Protein AF-Q23LP1-F1 (afdb_monomer_lite)

Foldseek 3Di:
DDDDDPDPPPPPDVVPPPPPPPDDPPLQQQQAKWKDFPPDIDGQEDEDAADAFFWDATFIKIFRGGPVRHGFAFAPDKWKWAKDWPDADPKDKDDGIDIDGTRIDGRGNVIGIAHEAQTKIKIKIFIQSHWDFDADPVGHTDDIDRPHIHMYIYGHHNFAAWQWEWDADPRRGIHTHGDPPQWGAQGTRDHTDHHDPPWDDDRNFIWFQQQKADQDGSDPDIDGAPDSNQFHTQDDPVGGDDADDHRCRGGDPQFDDDSRQDGQQPCPPVVFHWDDPDGSDTDTDDPPPPDD

Sequence (292 aa):
MQNIPLHYQLDNKLSQNEAQLYNNNLIQFAVKFLGIKGKQTYRNSLSINKHLSGKFKDEIVLQLVNNEDQPITTLNEEIKLNVQVLKGEDYYIDQYYISQKSGVFEIRDKINVFGRLGKQIILRISSEYAKSPIYKLDGELTKMETNIYFEIEINMVKKCPVGTTYFNDKIKKDLCNPCPQFMYNLNDGDKCYKCPDDFLCQKSSISLPKGFWRSKNNSYNYIKCFGYFQCVGDIDRVGIKEQFSDENRYCEEGNIGALCMDCDLYGKYWNEKYYRVATYTCLKQNSQNFQK

Secondary structure (DSSP, 8-state):
-------------GGG------SS-S---B-EEEEEETTEEEESEEEEEEEPSEE--S-EEEEEE-TTS-B----SS-EEEEEEEEE-SS-EES-SEEEESSSEEE-TTT-EEE--TT-EEEEEEEETTB-EEEE-TTS-EEEEE---EEEEEEEE-SS--TTEEEEEETTTEEEEEEPPTTEE--STTPPPEEPPTT-EEEBTEEEPBTTEE-SSTT-S--EE-SSTTTB--SB-SS-BPP---STTTTBPTTEESTTS-EE-TT-TTTSS-EEEEETTEEEE--TT----

pLDDT: mean 83.03, std 18.25, range [29.73, 98.19]

Structure (mmCIF, N/CA/C/O backbone):
data_AF-Q23LP1-F1
#
_entry.id   AF-Q23LP1-F1
#
loop_
_atom_site.group_PDB
_atom_site.id
_atom_site.type_symbol
_atom_site.label_atom_id
_atom_site.label_alt_id
_atom_site.label_comp_id
_atom_site.label_asym_id
_atom_site.label_entity_id
_atom_site.label_seq_id
_atom_site.pdbx_PDB_ins_code
_atom_site.Cartn_x
_atom_site.Cartn_y
_atom_site.Cartn_z
_atom_site.occupancy
_atom_site.B_iso_or_equiv
_atom_site.auth_seq_id
_atom_site.auth_comp_id
_atom_site.auth_asym_id
_atom_site.auth_atom_id
_atom_site.pdbx_PDB_model_num
ATOM 1 N N . MET A 1 1 ? -75.447 -22.820 43.017 1.00 33.78 1 MET A N 1
ATOM 2 C CA . MET A 1 1 ? -75.266 -23.024 41.562 1.00 33.78 1 MET A CA 1
ATOM 3 C C . MET A 1 1 ? -74.948 -21.668 40.958 1.00 33.78 1 MET A C 1
ATOM 5 O O . MET A 1 1 ? -75.736 -20.769 41.176 1.00 33.78 1 MET A O 1
ATOM 9 N N . GLN A 1 2 ? -73.851 -21.394 40.269 1.00 32.06 2 GLN A N 1
ATOM 10 C CA . GLN A 1 2 ? -72.623 -22.125 39.980 1.00 32.06 2 GLN A CA 1
ATOM 11 C C . GLN A 1 2 ? -71.669 -21.019 39.494 1.00 32.06 2 GLN A C 1
ATOM 13 O O . GLN A 1 2 ? -72.017 -20.282 38.576 1.00 32.06 2 GLN A O 1
ATOM 18 N N . ASN A 1 3 ? -70.512 -20.865 40.138 1.00 38.00 3 ASN A N 1
ATOM 19 C CA . ASN A 1 3 ? -69.385 -20.163 39.532 1.00 38.00 3 ASN A CA 1
ATOM 20 C C . ASN A 1 3 ? -68.878 -21.051 38.397 1.00 38.00 3 ASN A C 1
ATOM 22 O O . ASN A 1 3 ? -68.599 -22.223 38.654 1.00 38.00 3 ASN A O 1
ATOM 26 N N . ILE A 1 4 ? -68.709 -20.504 37.192 1.00 32.38 4 ILE A N 1
ATOM 27 C CA . ILE A 1 4 ? -67.762 -21.050 36.216 1.00 32.38 4 ILE A CA 1
ATOM 28 C C . ILE A 1 4 ? -66.939 -19.885 35.642 1.00 32.38 4 ILE A C 1
ATOM 30 O O . ILE A 1 4 ? -67.520 -18.848 35.317 1.00 32.38 4 ILE A O 1
ATOM 34 N N . PRO A 1 5 ? -65.601 -20.016 35.564 1.00 36.66 5 PRO A N 1
ATOM 35 C CA . PRO A 1 5 ? -64.675 -18.921 35.313 1.00 36.66 5 PRO A CA 1
ATOM 36 C C . PRO A 1 5 ? -64.403 -18.738 33.816 1.00 36.66 5 PRO A C 1
ATOM 38 O O . PRO A 1 5 ? -64.411 -19.695 33.042 1.00 36.66 5 PRO A O 1
ATOM 41 N N . LEU A 1 6 ? -64.062 -17.510 33.425 1.00 33.34 6 LEU A N 1
ATOM 42 C CA . LEU A 1 6 ? -63.377 -17.230 32.164 1.00 33.34 6 LEU A CA 1
ATOM 43 C C . LEU A 1 6 ? -61.982 -17.875 32.202 1.00 33.34 6 LEU A C 1
ATOM 45 O O . LEU A 1 6 ? -61.026 -17.300 32.719 1.00 33.34 6 LEU A O 1
ATOM 49 N N . HIS A 1 7 ? -61.869 -19.085 31.659 1.00 37.38 7 HIS A N 1
ATOM 50 C CA . HIS A 1 7 ? -60.583 -19.674 31.310 1.00 37.38 7 HIS A CA 1
ATOM 51 C C . HIS A 1 7 ? -60.059 -19.025 30.027 1.00 37.38 7 HIS A C 1
ATOM 53 O O . HIS A 1 7 ? -60.394 -19.438 28.922 1.00 37.38 7 HIS A O 1
ATOM 59 N N . TYR A 1 8 ? -59.173 -18.049 30.191 1.00 34.34 8 TYR A N 1
ATOM 60 C C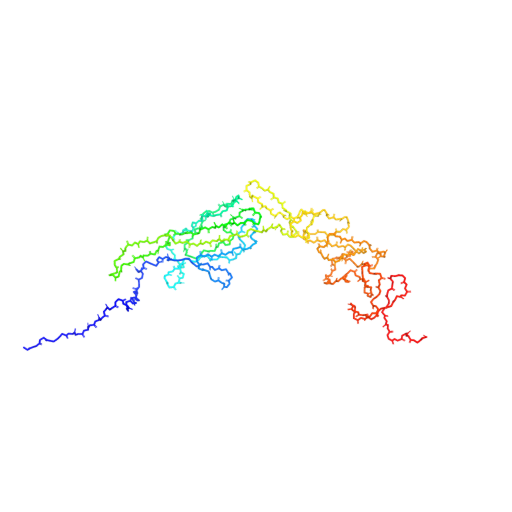A . TYR A 1 8 ? -58.040 -17.895 29.287 1.00 34.34 8 TYR A CA 1
ATOM 61 C C . TYR A 1 8 ? -56.791 -18.259 30.087 1.00 34.34 8 TYR A C 1
ATOM 63 O O . TYR A 1 8 ? -56.222 -17.431 30.793 1.00 34.34 8 TYR A O 1
ATOM 71 N N . GLN A 1 9 ? -56.390 -19.531 30.030 1.00 33.94 9 GLN A N 1
ATOM 72 C CA . GLN A 1 9 ? -55.013 -19.892 30.351 1.00 33.94 9 GLN A CA 1
ATOM 73 C C . GLN A 1 9 ? -54.143 -19.366 29.211 1.00 33.94 9 GLN A C 1
ATOM 75 O O . GLN A 1 9 ? -54.055 -19.979 28.150 1.00 33.94 9 GLN A O 1
ATOM 80 N N . LEU A 1 10 ? -53.521 -18.209 29.421 1.00 37.12 10 LEU A N 1
ATOM 81 C CA . LEU A 1 10 ? -52.317 -17.855 28.683 1.00 37.12 10 LEU A CA 1
ATOM 82 C C . LEU A 1 10 ? -51.176 -18.645 29.324 1.00 37.12 10 LEU A C 1
ATOM 84 O O . LEU A 1 10 ? -50.635 -18.256 30.359 1.00 37.12 10 LEU A O 1
ATOM 88 N N . ASP A 1 11 ? -50.874 -19.797 28.731 1.00 34.31 11 ASP A N 1
ATOM 89 C CA . ASP A 1 11 ? -49.688 -20.596 29.026 1.00 34.31 11 ASP A CA 1
ATOM 90 C C . ASP A 1 11 ? -48.440 -19.773 28.649 1.00 34.31 11 ASP A C 1
ATOM 92 O O . ASP A 1 11 ? -47.911 -19.852 27.543 1.00 34.31 11 ASP A O 1
ATOM 96 N N . ASN A 1 12 ? -47.966 -18.940 29.576 1.00 37.31 12 ASN A N 1
ATOM 97 C CA . ASN A 1 12 ? -46.692 -18.235 29.459 1.00 37.31 12 ASN A CA 1
ATOM 98 C C . ASN A 1 12 ? -45.546 -19.213 29.752 1.00 37.31 12 ASN A C 1
ATOM 100 O O . ASN A 1 12 ? -44.940 -19.197 30.824 1.00 37.31 12 ASN A O 1
ATOM 104 N N . LYS A 1 13 ? -45.243 -20.097 28.797 1.00 37.34 13 LYS A N 1
ATOM 105 C CA . LYS A 1 13 ? -43.978 -20.838 28.799 1.00 37.34 13 LYS A CA 1
ATOM 106 C C . LYS A 1 13 ? -42.892 -19.949 28.199 1.00 37.34 13 LYS A C 1
ATOM 108 O O . LYS A 1 13 ? -43.003 -19.498 27.063 1.00 37.34 13 LYS A O 1
ATOM 113 N N . LEU A 1 14 ? -41.825 -19.730 28.969 1.00 44.00 14 LEU A N 1
ATOM 114 C CA . LEU A 1 14 ? -40.692 -18.847 28.655 1.00 44.00 14 LEU A CA 1
ATOM 115 C C . LEU A 1 14 ? -40.063 -19.101 27.268 1.00 44.00 14 LEU A C 1
ATOM 117 O O . LEU A 1 14 ? -39.501 -18.192 26.672 1.00 44.00 14 LEU A O 1
ATOM 121 N N . SER A 1 15 ? -40.194 -20.316 26.729 1.00 39.97 15 SER A N 1
ATOM 122 C CA . SER A 1 15 ? -39.705 -20.697 25.398 1.00 39.97 15 SER A CA 1
ATOM 123 C C . SER A 1 15 ? -40.457 -20.049 24.227 1.00 39.97 15 SER A C 1
ATOM 125 O O . SER A 1 15 ? -40.029 -20.210 23.091 1.00 39.97 15 SER A O 1
ATOM 127 N N . GLN A 1 16 ? -41.580 -19.369 24.479 1.00 36.44 16 GLN A N 1
ATOM 128 C CA . GLN A 1 16 ? -42.379 -18.655 23.472 1.00 36.44 16 GLN A CA 1
ATOM 129 C C . GLN A 1 16 ? -42.644 -17.193 23.851 1.00 36.44 16 GLN A C 1
ATOM 131 O O . GLN A 1 16 ? -43.470 -16.535 23.223 1.00 36.44 16 GLN A O 1
ATOM 136 N N . ASN A 1 17 ? -41.940 -16.657 24.854 1.00 37.69 17 ASN A N 1
ATOM 137 C CA . ASN A 1 17 ? -42.028 -15.239 25.193 1.00 37.69 17 ASN A CA 1
ATOM 138 C C . ASN A 1 17 ? -41.143 -14.416 24.238 1.00 37.69 17 ASN A C 1
ATOM 140 O O . ASN A 1 17 ? -40.185 -13.762 24.641 1.00 37.69 17 ASN A O 1
ATOM 144 N N . GLU A 1 18 ? -41.470 -14.474 22.945 1.00 41.28 18 GLU A N 1
ATOM 145 C CA . GLU A 1 18 ? -41.143 -13.428 21.981 1.00 41.28 18 GLU A CA 1
ATOM 146 C C . GLU A 1 18 ? -42.080 -12.258 22.269 1.00 41.28 18 GLU A C 1
ATOM 148 O O . GLU A 1 18 ? -43.048 -11.992 21.556 1.00 41.28 18 GLU A O 1
ATOM 153 N N . ALA A 1 19 ? -41.829 -11.563 23.373 1.00 37.44 19 ALA A N 1
ATOM 154 C CA . ALA A 1 19 ? -42.418 -10.261 23.561 1.00 37.44 19 ALA A CA 1
ATOM 155 C C . ALA A 1 19 ? -41.837 -9.330 22.486 1.00 37.44 19 ALA A C 1
ATOM 157 O O . ALA A 1 19 ? -40.832 -8.649 22.691 1.00 37.44 19 ALA A O 1
ATOM 158 N N . GLN A 1 20 ? -42.526 -9.280 21.344 1.00 36.62 20 GLN A N 1
ATOM 159 C CA . GLN A 1 20 ? -42.766 -8.062 20.579 1.00 36.62 20 GLN A CA 1
ATOM 160 C C . GLN A 1 20 ? -43.340 -7.005 21.543 1.00 36.62 20 GLN A C 1
ATOM 162 O O . GLN A 1 20 ? -44.537 -6.728 21.581 1.00 36.62 20 GLN A O 1
ATOM 167 N N . LEU A 1 21 ? -42.485 -6.454 22.402 1.00 35.41 21 LEU A N 1
ATOM 168 C CA . LEU A 1 21 ? -42.808 -5.389 23.340 1.00 35.41 21 LEU A CA 1
ATOM 169 C C . LEU A 1 21 ? -42.710 -4.072 22.577 1.00 35.41 21 LEU A C 1
ATOM 171 O O . LEU A 1 21 ? -41.664 -3.426 22.510 1.00 35.41 21 LEU A O 1
ATOM 175 N N . TYR A 1 22 ? -43.826 -3.712 21.953 1.00 34.78 22 TYR A N 1
ATOM 176 C CA . TYR A 1 22 ? -44.057 -2.390 21.399 1.00 34.78 22 TYR A CA 1
ATOM 177 C C . TYR A 1 22 ? -43.657 -1.297 22.412 1.00 34.78 22 TYR A C 1
ATOM 179 O O . TYR A 1 22 ? -44.117 -1.290 23.553 1.00 34.78 22 TYR A O 1
ATOM 187 N N . ASN A 1 23 ? -42.843 -0.355 21.923 1.00 29.73 23 ASN A N 1
ATOM 188 C CA . ASN A 1 23 ? -42.388 0.906 22.525 1.00 29.73 23 ASN A CA 1
ATOM 189 C C . ASN A 1 23 ? -41.208 0.840 23.533 1.00 29.73 23 ASN A C 1
ATOM 191 O O . ASN A 1 23 ? -41.371 0.755 24.746 1.00 29.73 23 ASN A O 1
ATOM 195 N N . ASN A 1 24 ? -39.999 1.054 22.996 1.00 34.44 24 ASN A N 1
ATOM 196 C CA . ASN A 1 24 ? -38.873 1.798 23.595 1.00 34.44 24 ASN A CA 1
ATOM 197 C C . ASN A 1 24 ? -38.141 1.312 24.867 1.00 34.44 24 ASN A C 1
ATOM 199 O O . ASN A 1 24 ? -37.223 2.020 25.270 1.00 34.44 24 ASN A O 1
ATOM 203 N N . ASN A 1 25 ? -38.428 0.154 25.478 1.00 35.50 25 ASN A N 1
ATOM 204 C CA . ASN A 1 25 ? -37.854 -0.148 26.812 1.00 35.50 25 ASN A CA 1
ATOM 205 C C . ASN A 1 25 ? -37.073 -1.463 27.007 1.00 35.50 25 ASN A C 1
ATOM 207 O O . ASN A 1 25 ? -36.602 -1.707 28.118 1.00 35.50 25 ASN A O 1
ATOM 211 N N . LEU A 1 26 ? -36.831 -2.283 25.978 1.00 44.66 26 LEU A N 1
ATOM 212 C CA . LEU A 1 26 ? -35.712 -3.233 26.058 1.00 44.66 26 LEU A CA 1
ATOM 213 C C . LEU A 1 26 ? -34.454 -2.463 25.689 1.00 44.66 26 LEU A C 1
ATOM 215 O O . LEU A 1 26 ? -34.333 -1.988 24.561 1.00 44.66 26 LEU A O 1
ATOM 219 N N . ILE A 1 27 ? -33.541 -2.292 26.643 1.00 48.50 27 ILE A N 1
ATOM 220 C CA . ILE A 1 27 ? -32.275 -1.621 26.373 1.00 48.50 27 ILE A CA 1
ATOM 221 C C . ILE A 1 27 ? -31.557 -2.430 25.286 1.00 48.50 27 ILE A C 1
ATOM 223 O O . ILE A 1 27 ? -31.046 -3.518 25.549 1.00 48.50 27 ILE A O 1
ATOM 227 N N . GLN A 1 28 ? -31.563 -1.912 24.054 1.00 60.84 28 GLN A N 1
ATOM 228 C CA . GLN A 1 28 ? -30.885 -2.487 22.894 1.00 60.84 28 GLN A CA 1
ATOM 229 C C . GLN A 1 28 ? -29.381 -2.245 23.023 1.00 60.84 28 GLN A C 1
ATOM 231 O O . GLN A 1 28 ? -28.765 -1.565 22.204 1.00 60.84 28 GLN A O 1
ATOM 236 N N . PHE A 1 29 ? -28.782 -2.750 24.101 1.00 69.94 29 PHE A N 1
ATOM 237 C CA . PHE A 1 29 ? -27.339 -2.730 24.217 1.00 69.94 29 PHE A CA 1
ATOM 238 C C . PHE A 1 29 ? -26.753 -3.454 23.014 1.00 69.94 29 PHE A C 1
ATOM 240 O O . PHE A 1 29 ? -27.267 -4.478 22.548 1.00 69.94 29 PHE A O 1
ATOM 247 N N . ALA A 1 30 ? -25.649 -2.917 22.522 1.00 84.06 30 ALA A N 1
ATOM 248 C CA . ALA A 1 30 ? -24.873 -3.651 21.557 1.00 84.06 30 ALA A CA 1
ATOM 249 C C . ALA A 1 30 ? -24.225 -4.838 22.270 1.00 84.06 30 ALA A C 1
ATOM 251 O O . ALA A 1 30 ? -23.458 -4.661 23.210 1.00 84.06 30 ALA A O 1
ATOM 252 N N . VAL A 1 31 ? -24.525 -6.054 21.837 1.00 88.75 31 VAL A N 1
ATOM 253 C CA . VAL A 1 31 ? -23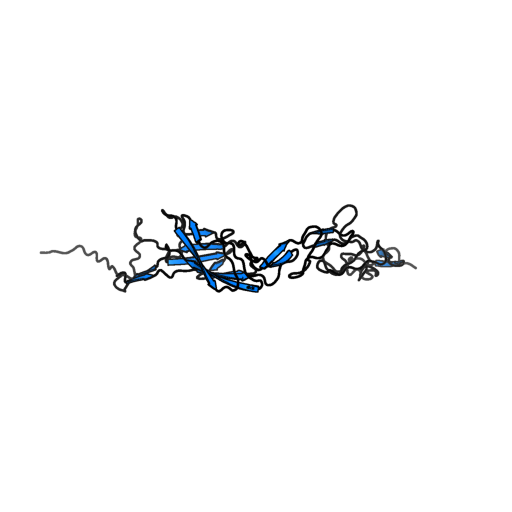.962 -7.264 22.459 1.00 88.75 31 VAL A CA 1
ATOM 254 C C . VAL A 1 31 ? -22.726 -7.769 21.721 1.00 88.75 31 VAL A C 1
ATOM 256 O O . VAL A 1 31 ? -22.006 -8.627 22.224 1.00 88.75 31 VAL A O 1
ATOM 259 N N . LYS A 1 32 ? -22.489 -7.267 20.502 1.00 91.50 32 LYS A N 1
ATOM 260 C CA . LYS A 1 32 ? -21.396 -7.696 19.628 1.00 91.50 32 LYS A CA 1
ATOM 261 C C . LYS A 1 32 ? -21.033 -6.620 18.607 1.00 91.50 32 LYS A C 1
ATOM 263 O O . LYS A 1 32 ? -21.806 -5.700 18.333 1.00 91.50 32 LYS A O 1
ATOM 268 N N . PHE A 1 33 ? -19.848 -6.788 18.034 1.00 94.94 33 PHE A N 1
ATOM 269 C CA . PHE A 1 33 ? -19.368 -6.038 16.882 1.00 94.94 33 PHE A CA 1
ATOM 270 C C . PHE A 1 33 ? -19.454 -6.887 15.614 1.00 94.94 33 PHE A C 1
ATOM 272 O O . PHE A 1 33 ? -19.088 -8.065 15.623 1.00 94.94 33 PHE A O 1
ATOM 279 N N . LEU A 1 34 ? -19.839 -6.256 14.510 1.00 96.06 34 LEU A N 1
ATOM 280 C CA . LEU A 1 34 ? -19.643 -6.763 13.158 1.00 96.06 34 LEU A CA 1
ATOM 281 C C . LEU A 1 34 ? -18.665 -5.851 12.420 1.00 96.06 34 LEU A C 1
ATOM 283 O O . LEU A 1 34 ? -18.845 -4.636 12.387 1.00 96.06 34 LEU A O 1
ATOM 287 N N . GLY A 1 35 ? -17.636 -6.433 11.815 1.00 96.94 35 GLY A N 1
ATOM 288 C CA . GLY A 1 35 ? -16.766 -5.731 10.879 1.00 96.94 35 GLY A CA 1
ATOM 289 C C . GLY A 1 35 ? -17.255 -5.942 9.455 1.00 96.94 35 GLY A C 1
ATOM 290 O O . GLY A 1 35 ? -17.576 -7.064 9.078 1.00 96.94 35 GLY A O 1
ATOM 291 N N . ILE A 1 36 ? -17.298 -4.895 8.643 1.00 96.50 36 ILE A N 1
ATOM 292 C CA . ILE A 1 36 ? -17.646 -4.976 7.224 1.00 96.50 36 ILE A CA 1
ATOM 293 C C . ILE A 1 36 ? -16.478 -4.423 6.423 1.00 96.50 36 ILE A C 1
ATOM 295 O O . ILE A 1 36 ? -16.000 -3.320 6.690 1.00 96.50 36 ILE A O 1
ATOM 299 N N . LYS A 1 37 ? -16.026 -5.195 5.434 1.00 94.69 37 LYS A N 1
ATOM 300 C CA . LYS A 1 37 ? -14.992 -4.788 4.480 1.00 94.69 37 LYS A CA 1
ATOM 301 C C . LYS A 1 37 ? -15.397 -5.250 3.084 1.00 94.69 37 LYS A C 1
ATOM 303 O O . LYS A 1 37 ? -15.479 -6.450 2.808 1.00 94.69 37 LYS A O 1
ATOM 308 N N . GLY A 1 38 ? -15.683 -4.297 2.199 1.00 89.94 38 GLY A N 1
ATOM 309 C CA . GLY A 1 38 ? -16.310 -4.592 0.909 1.00 89.94 38 GLY A CA 1
ATOM 310 C C . GLY A 1 38 ? -17.671 -5.276 1.096 1.00 89.94 38 GLY A C 1
ATOM 311 O O . GLY A 1 38 ? -18.543 -4.743 1.770 1.00 89.94 38 GLY A O 1
ATOM 312 N N . LYS A 1 39 ? -17.853 -6.470 0.515 1.00 89.88 39 LYS A N 1
ATOM 313 C CA . LYS A 1 39 ? -19.091 -7.271 0.640 1.00 89.88 39 LYS A CA 1
ATOM 314 C C . LYS A 1 39 ? -19.038 -8.339 1.742 1.00 89.88 39 LYS A C 1
ATOM 316 O O . LYS A 1 39 ? -19.965 -9.134 1.853 1.00 89.88 39 LYS A O 1
ATOM 321 N N . GLN A 1 40 ? -17.940 -8.419 2.493 1.00 95.25 40 GLN A N 1
ATOM 322 C CA . GLN A 1 40 ? -17.739 -9.451 3.509 1.00 95.25 40 GLN A CA 1
ATOM 323 C C . GLN A 1 40 ? -18.026 -8.902 4.907 1.00 95.25 40 GLN A C 1
ATOM 325 O O . GLN A 1 40 ? -17.603 -7.793 5.244 1.00 95.25 40 GLN A O 1
ATOM 330 N N . THR A 1 41 ? -18.709 -9.715 5.713 1.00 96.06 41 THR A N 1
ATOM 331 C CA . THR A 1 41 ? -18.984 -9.459 7.128 1.00 96.06 41 THR A CA 1
ATOM 332 C C . THR A 1 41 ? -18.122 -10.376 7.984 1.00 96.06 41 THR A C 1
ATOM 334 O O . THR A 1 41 ? -18.025 -11.576 7.732 1.00 96.06 41 THR A O 1
ATOM 337 N N . TYR A 1 42 ? -17.524 -9.807 9.019 1.00 96.81 42 TYR A N 1
ATOM 338 C CA . TYR A 1 42 ? -16.603 -10.462 9.927 1.00 96.81 42 TYR A CA 1
ATOM 339 C C . TYR A 1 42 ? -17.136 -10.384 11.350 1.00 96.81 42 TYR A C 1
ATOM 341 O O . TYR A 1 42 ? -17.639 -9.346 11.789 1.00 96.81 42 TYR A O 1
ATOM 349 N N . ARG A 1 43 ? -16.992 -11.485 12.085 1.00 93.56 43 ARG A N 1
ATOM 350 C CA . ARG A 1 43 ? -17.285 -11.554 13.517 1.00 93.56 43 ARG A CA 1
ATOM 351 C C . ARG A 1 43 ? -15.965 -11.587 14.276 1.00 93.56 43 ARG A C 1
ATOM 353 O O . ARG A 1 43 ? -15.058 -12.311 13.878 1.00 93.56 43 ARG A O 1
ATOM 360 N N . ASN A 1 44 ? -15.890 -10.840 15.372 1.00 91.94 44 ASN A N 1
ATOM 361 C CA . ASN A 1 44 ? -14.758 -10.762 16.306 1.00 91.94 44 ASN A CA 1
ATOM 362 C C . ASN A 1 44 ? -13.463 -10.147 15.763 1.00 91.94 44 ASN A C 1
ATOM 364 O O . ASN A 1 44 ? -12.835 -9.402 16.506 1.00 91.94 44 ASN A O 1
ATOM 368 N N . SER A 1 45 ? -13.043 -10.426 14.526 1.00 97.12 45 SER A N 1
ATOM 369 C CA . SER A 1 45 ? -11.819 -9.844 13.972 1.00 97.12 45 SER A CA 1
ATOM 370 C C . SER A 1 45 ? -11.826 -9.687 12.453 1.00 97.12 45 SER A C 1
ATOM 372 O O . SER A 1 45 ? -12.571 -10.362 11.745 1.00 97.12 45 SER A O 1
ATOM 374 N N . LEU A 1 46 ? -10.982 -8.790 11.938 1.00 97.50 46 LEU A N 1
ATOM 375 C CA . LEU A 1 46 ? -10.675 -8.671 10.509 1.00 97.50 46 LEU A CA 1
ATOM 376 C C . LEU A 1 46 ? -9.197 -8.353 10.290 1.00 97.50 46 LEU A C 1
ATOM 378 O O . LEU A 1 46 ? -8.549 -7.772 11.162 1.00 97.50 46 LEU A O 1
ATOM 382 N N . SER A 1 47 ? -8.696 -8.638 9.085 1.00 96.38 47 SER A N 1
ATOM 383 C CA . SER A 1 47 ? -7.312 -8.326 8.715 1.00 96.38 47 SER A CA 1
ATOM 384 C C . SER A 1 47 ? -7.208 -7.250 7.621 1.00 96.38 47 SER A C 1
ATOM 386 O O . SER A 1 47 ? -7.870 -7.285 6.574 1.00 96.38 47 SER A O 1
ATOM 388 N N . ILE A 1 48 ? -6.307 -6.296 7.837 1.00 95.62 48 ILE A N 1
ATOM 389 C CA . ILE A 1 48 ? -5.821 -5.322 6.862 1.00 95.62 48 ILE A CA 1
ATOM 390 C C . ILE A 1 48 ? -4.466 -5.816 6.368 1.00 95.62 48 ILE A C 1
ATOM 392 O O . ILE A 1 48 ? -3.499 -5.895 7.122 1.00 95.62 48 ILE A O 1
ATOM 396 N N . ASN A 1 49 ? -4.397 -6.172 5.088 1.00 94.62 49 ASN A N 1
ATOM 397 C CA . ASN A 1 49 ? -3.187 -6.709 4.479 1.00 94.62 49 ASN A CA 1
ATOM 398 C C . ASN A 1 49 ? -2.473 -5.633 3.675 1.00 94.62 49 ASN A C 1
ATOM 400 O O . ASN A 1 49 ? -3.125 -4.865 2.976 1.00 94.62 49 ASN A O 1
ATOM 404 N N . LYS A 1 50 ? -1.134 -5.644 3.707 1.00 94.38 50 LYS A N 1
ATOM 405 C CA . LYS A 1 50 ? -0.298 -4.681 2.975 1.00 94.38 50 LYS A CA 1
ATOM 406 C C . LYS A 1 50 ? -0.601 -3.232 3.386 1.00 94.38 50 LYS A C 1
ATOM 408 O O . LYS A 1 50 ? -0.644 -2.344 2.538 1.00 94.38 50 LYS A O 1
ATOM 413 N N . HIS A 1 51 ? -0.778 -2.991 4.687 1.00 95.62 51 HIS A N 1
ATOM 414 C CA . HIS A 1 51 ? -0.936 -1.634 5.210 1.00 95.62 51 HIS A CA 1
ATOM 415 C C . HIS A 1 51 ? 0.369 -0.850 5.036 1.00 95.62 51 HIS A C 1
ATOM 417 O O . HIS A 1 51 ? 1.442 -1.311 5.440 1.00 95.62 51 HIS A O 1
ATOM 423 N N . LEU A 1 52 ? 0.270 0.325 4.421 1.00 94.44 52 LEU A N 1
ATOM 424 C CA . LEU A 1 52 ? 1.338 1.320 4.388 1.00 94.44 52 LEU A CA 1
ATOM 425 C C . LEU A 1 52 ? 1.160 2.247 5.584 1.00 94.44 52 LEU A C 1
ATOM 427 O O . LEU A 1 52 ? 0.052 2.712 5.834 1.00 94.44 52 LEU A O 1
ATOM 431 N N . SER A 1 53 ? 2.254 2.537 6.287 1.00 93.88 53 SER A N 1
ATOM 432 C CA . SER A 1 53 ? 2.252 3.437 7.440 1.00 93.88 53 SER A CA 1
ATOM 433 C C . SER A 1 53 ? 1.476 4.734 7.170 1.00 93.88 53 SER A C 1
ATOM 435 O O . SER A 1 53 ? 1.684 5.398 6.152 1.00 93.88 53 SER A O 1
ATOM 437 N N . GLY A 1 54 ? 0.590 5.098 8.099 1.00 94.06 54 GLY A N 1
ATOM 438 C CA . GLY A 1 54 ? -0.347 6.212 7.972 1.00 94.06 54 GLY A CA 1
ATOM 439 C C . GLY A 1 54 ? -1.804 5.771 8.120 1.00 94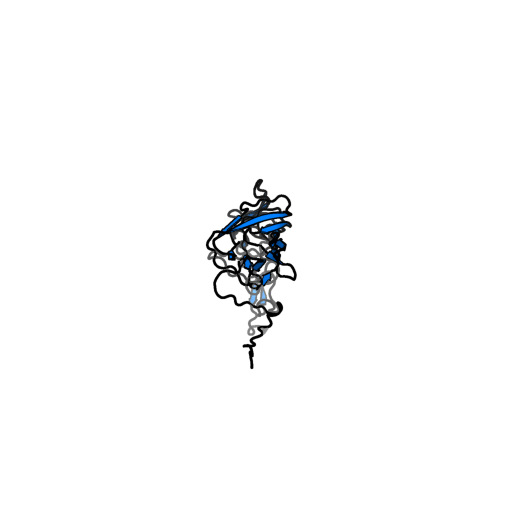.06 54 GLY A C 1
ATOM 440 O O . GLY A 1 54 ? -2.111 4.803 8.818 1.00 94.06 54 GLY A O 1
ATOM 441 N N . LYS A 1 55 ? -2.710 6.520 7.489 1.00 94.62 55 LYS A N 1
ATOM 442 C CA . LYS A 1 55 ? -4.161 6.303 7.553 1.00 94.62 55 LYS A CA 1
ATOM 443 C C . LYS A 1 55 ? -4.600 5.010 6.873 1.00 94.62 55 LYS A C 1
ATOM 445 O O . LYS A 1 55 ? -4.121 4.706 5.780 1.00 94.62 55 LYS A O 1
ATOM 450 N N . PHE A 1 56 ? -5.591 4.324 7.442 1.00 92.88 56 PHE A N 1
ATOM 451 C CA . PHE A 1 56 ? -6.274 3.237 6.735 1.00 92.88 56 PHE A CA 1
ATOM 452 C C . PHE A 1 56 ? -6.926 3.728 5.443 1.00 92.88 56 PHE A C 1
ATOM 454 O O . PHE A 1 56 ? -7.611 4.756 5.434 1.00 92.88 56 PHE A O 1
ATOM 461 N N . LYS A 1 57 ? -6.717 2.965 4.367 1.00 91.06 57 LYS A N 1
ATOM 462 C CA . LYS A 1 57 ? -7.306 3.210 3.043 1.00 91.06 57 LYS A CA 1
ATOM 463 C C . LYS A 1 57 ? -8.446 2.262 2.709 1.00 91.06 57 LYS A C 1
ATOM 465 O O . LYS A 1 57 ? -9.295 2.621 1.900 1.00 91.06 57 LYS A O 1
ATOM 470 N N . ASP A 1 58 ? -8.484 1.097 3.345 1.00 90.69 58 ASP A N 1
ATOM 471 C CA . ASP A 1 58 ? -9.597 0.168 3.245 1.00 90.69 58 ASP A CA 1
ATOM 472 C C . ASP A 1 58 ? -10.890 0.799 3.780 1.00 90.69 58 ASP A C 1
ATOM 474 O O . ASP A 1 58 ? -10.915 1.434 4.837 1.00 90.69 58 ASP A O 1
ATOM 478 N N . GLU A 1 59 ? -11.981 0.583 3.052 1.00 93.12 59 GLU A N 1
ATOM 479 C CA . GLU A 1 59 ? -13.330 0.916 3.501 1.00 93.12 59 GLU A CA 1
ATOM 480 C C . GLU A 1 59 ? -13.778 -0.136 4.513 1.00 93.12 59 GLU A C 1
ATOM 482 O O . GLU A 1 59 ? -14.199 -1.240 4.155 1.00 93.12 59 GLU A O 1
ATOM 487 N N . ILE A 1 60 ? -13.599 0.200 5.789 1.00 94.81 60 ILE A N 1
ATOM 488 C CA . ILE A 1 60 ? -13.939 -0.651 6.925 1.00 94.81 60 ILE A CA 1
ATOM 489 C C . ILE A 1 60 ? -14.999 0.052 7.756 1.00 94.81 60 ILE A C 1
ATOM 491 O O . ILE A 1 60 ? -14.803 1.191 8.194 1.00 94.81 60 ILE A O 1
ATOM 495 N N . VAL A 1 61 ? -16.087 -0.668 8.006 1.00 96.19 61 VAL A N 1
ATOM 496 C CA . VAL A 1 61 ? -17.163 -0.244 8.896 1.00 96.19 61 VAL A CA 1
ATOM 497 C C . VAL A 1 61 ? -17.220 -1.197 10.081 1.00 96.19 61 VAL A C 1
ATOM 499 O O . VAL A 1 61 ? -17.260 -2.410 9.896 1.00 96.19 61 VAL A O 1
ATOM 502 N N . LEU A 1 62 ? -17.229 -0.660 11.296 1.00 96.81 62 LEU A N 1
ATOM 503 C CA . LEU A 1 62 ? -17.502 -1.424 12.510 1.00 96.81 62 LEU A CA 1
ATOM 504 C C . LEU A 1 62 ? -18.908 -1.093 12.992 1.00 96.81 62 LEU A C 1
ATOM 506 O O . LEU A 1 62 ? -19.223 0.067 13.239 1.00 96.81 62 LEU A O 1
ATOM 510 N N . GLN A 1 63 ? -19.750 -2.107 13.130 1.00 95.62 63 GLN A N 1
ATOM 511 C CA . GLN A 1 63 ? -21.130 -1.964 13.569 1.00 95.62 63 GLN A CA 1
ATOM 512 C C . GLN A 1 63 ? -21.320 -2.607 14.932 1.00 95.62 63 GLN A C 1
ATOM 514 O O . GLN A 1 63 ? -21.066 -3.794 15.119 1.00 95.62 63 GLN A O 1
ATOM 519 N N . LEU A 1 64 ? -21.808 -1.817 15.874 1.00 93.31 64 LEU A N 1
ATOM 520 C CA . LEU A 1 64 ? -22.427 -2.297 17.095 1.00 93.31 64 LEU A CA 1
ATOM 521 C C . LEU A 1 64 ? -23.824 -2.820 16.756 1.00 93.31 64 LEU A C 1
ATOM 523 O O . LEU A 1 64 ? -24.626 -2.095 16.160 1.00 93.31 64 LEU A O 1
ATOM 527 N N . VAL A 1 65 ? -24.108 -4.067 17.127 1.00 91.62 65 VAL A N 1
ATOM 528 C CA . VAL A 1 65 ? -25.386 -4.718 16.816 1.00 91.62 65 VAL A CA 1
ATOM 529 C C . VAL A 1 65 ? -26.013 -5.372 18.046 1.00 91.62 65 VAL A C 1
ATOM 531 O O . VAL A 1 65 ? -25.318 -5.760 18.993 1.00 91.62 65 VAL A O 1
ATOM 534 N N . ASN A 1 66 ? -27.338 -5.501 18.027 1.00 87.50 66 ASN A N 1
ATOM 535 C CA . ASN A 1 66 ? -28.102 -6.204 19.057 1.00 87.50 66 ASN A CA 1
ATOM 536 C C . ASN A 1 66 ? -28.000 -7.741 18.899 1.00 87.50 66 ASN A C 1
ATOM 538 O O . ASN A 1 66 ? -27.257 -8.262 18.060 1.00 87.50 66 ASN A O 1
ATOM 542 N N . ASN A 1 67 ? -28.744 -8.492 19.718 1.00 83.12 67 ASN A N 1
ATOM 543 C CA . ASN A 1 67 ? -28.752 -9.961 19.677 1.00 83.12 67 ASN A CA 1
ATOM 544 C C . ASN A 1 67 ? -29.165 -10.523 18.301 1.00 83.12 67 ASN A C 1
ATOM 546 O O . ASN A 1 67 ? -28.621 -11.545 17.881 1.00 83.12 67 ASN A O 1
ATOM 550 N N . GLU A 1 68 ? -30.015 -9.807 17.564 1.00 84.31 68 GLU A N 1
ATOM 551 C CA . GLU A 1 68 ? -30.546 -10.163 16.240 1.00 84.31 68 GLU A CA 1
ATOM 552 C C . GLU A 1 68 ? -29.645 -9.716 15.069 1.00 84.31 68 GLU A C 1
ATOM 554 O O . GLU A 1 68 ? -30.068 -9.754 13.919 1.00 84.31 68 GLU A O 1
ATOM 559 N N . ASP A 1 69 ? -28.404 -9.282 15.339 1.00 86.00 69 ASP A N 1
ATOM 560 C CA . ASP A 1 69 ? -27.484 -8.715 14.332 1.00 86.00 69 ASP A CA 1
ATOM 561 C C . ASP A 1 69 ? -28.012 -7.426 13.657 1.00 86.00 69 ASP A C 1
ATOM 563 O O . ASP A 1 69 ? -27.505 -7.014 12.614 1.00 86.00 69 ASP A O 1
ATOM 567 N N . GLN A 1 70 ? -28.986 -6.737 14.262 1.00 86.50 70 GLN A N 1
ATOM 568 C CA . GLN A 1 70 ? -29.463 -5.450 13.758 1.00 86.50 70 GLN A CA 1
ATOM 569 C C . GLN A 1 70 ? -28.554 -4.309 14.241 1.00 86.50 70 GLN A C 1
ATOM 571 O O . GLN A 1 70 ? -28.222 -4.253 15.433 1.00 86.50 70 GLN A O 1
ATOM 576 N N . PRO A 1 71 ? -28.156 -3.381 13.351 1.00 88.00 71 PRO A N 1
ATOM 577 C CA . PRO A 1 71 ? -27.279 -2.274 13.702 1.00 88.00 71 PRO A CA 1
ATOM 578 C C . PRO A 1 71 ? -27.963 -1.256 14.609 1.00 88.00 71 PRO A C 1
ATOM 580 O O . PRO A 1 71 ? -29.106 -0.861 14.388 1.00 88.00 71 PRO A O 1
ATOM 583 N N . ILE A 1 72 ? -27.212 -0.758 15.589 1.00 88.19 72 ILE A N 1
ATOM 584 C CA . ILE A 1 72 ? -27.628 0.371 16.420 1.00 88.19 72 ILE A CA 1
ATOM 585 C C . ILE A 1 72 ? -27.368 1.660 15.632 1.00 88.19 72 ILE A C 1
ATOM 587 O O . ILE A 1 72 ? -26.257 2.180 15.626 1.00 88.19 72 ILE A O 1
ATOM 591 N N . THR A 1 73 ? -28.356 2.167 14.895 1.00 82.56 73 THR A N 1
ATOM 592 C CA . THR A 1 73 ? -28.118 3.249 13.918 1.00 82.56 73 THR A CA 1
ATOM 593 C C . THR A 1 73 ? -28.194 4.658 14.495 1.00 82.56 73 THR A C 1
ATOM 595 O O . THR A 1 73 ? -27.520 5.544 13.970 1.00 82.56 73 THR A O 1
ATOM 598 N N . THR A 1 74 ? -28.951 4.875 15.573 1.00 78.06 74 THR A N 1
ATOM 599 C CA . THR A 1 74 ? -29.202 6.215 16.130 1.00 78.06 74 THR A CA 1
ATOM 600 C C . THR A 1 74 ? -29.132 6.185 17.648 1.00 78.06 74 THR A C 1
ATOM 602 O O . THR A 1 74 ? -29.754 5.334 18.279 1.00 78.06 74 THR A O 1
ATOM 605 N N . LEU A 1 75 ? -28.391 7.128 18.233 1.00 81.75 75 LEU A N 1
ATOM 606 C CA . LEU A 1 75 ? -28.225 7.254 19.680 1.00 81.75 75 LEU A CA 1
ATOM 607 C C . LEU A 1 75 ? -28.446 8.699 20.132 1.00 81.75 75 LEU A C 1
ATOM 609 O O . LEU A 1 75 ? -28.081 9.647 19.434 1.00 81.75 75 LEU A O 1
ATOM 613 N N . ASN A 1 76 ? -29.032 8.859 21.320 1.00 82.81 76 ASN A N 1
ATOM 614 C CA . ASN A 1 76 ? -29.286 10.175 21.921 1.00 82.81 76 ASN A CA 1
ATOM 615 C C . ASN A 1 76 ? -27.991 10.851 22.393 1.00 82.81 76 ASN A C 1
ATOM 617 O O . ASN A 1 76 ? -27.884 12.078 22.401 1.00 82.81 76 ASN A O 1
ATOM 621 N N . GLU A 1 77 ? -26.998 10.041 22.747 1.00 85.69 77 GLU A N 1
ATOM 622 C CA . GLU A 1 77 ? -25.694 10.472 23.231 1.00 85.69 77 GLU A CA 1
ATOM 623 C C . GLU A 1 77 ? -24.591 10.016 22.278 1.00 85.69 77 GLU A C 1
ATOM 625 O O . GLU A 1 77 ? -24.747 9.078 21.491 1.00 85.69 77 GLU A O 1
ATOM 630 N N . GLU A 1 78 ? -23.471 10.727 22.327 1.00 90.31 78 GLU A N 1
ATOM 631 C CA . GLU A 1 78 ? -22.275 10.334 21.600 1.00 90.31 78 GLU A CA 1
ATOM 632 C C . GLU A 1 78 ? -21.604 9.161 22.315 1.00 90.31 78 GLU A C 1
ATOM 634 O O . GLU A 1 78 ? -21.379 9.212 23.521 1.00 90.31 78 GLU A O 1
ATOM 639 N N . ILE A 1 79 ? -21.262 8.119 21.562 1.00 91.62 79 ILE A N 1
ATOM 640 C CA . ILE A 1 79 ? -20.543 6.955 22.078 1.00 91.62 79 ILE A CA 1
ATOM 641 C C . ILE A 1 79 ? -19.141 6.886 21.487 1.00 91.62 79 ILE A C 1
ATOM 643 O O . ILE A 1 79 ? -18.885 7.382 20.386 1.00 91.62 79 ILE A O 1
ATOM 647 N N . LYS A 1 80 ? -18.233 6.240 22.221 1.00 93.44 80 LYS A N 1
ATOM 648 C CA . LYS A 1 80 ? -16.824 6.096 21.845 1.00 93.44 80 LYS A CA 1
ATOM 649 C C . LYS A 1 80 ? -16.497 4.653 21.480 1.00 93.44 80 LYS A C 1
ATOM 651 O O . LYS A 1 80 ? -16.839 3.726 22.221 1.00 93.44 80 LYS A O 1
ATOM 656 N N . LEU A 1 81 ? -15.786 4.467 20.371 1.00 94.81 81 LEU A N 1
ATOM 657 C CA . LEU A 1 81 ? -14.944 3.297 20.154 1.00 94.81 81 LEU A CA 1
ATOM 658 C C . LEU A 1 81 ? -13.565 3.590 20.708 1.00 94.81 81 LEU A C 1
ATOM 660 O O . LEU A 1 81 ? -12.882 4.463 20.190 1.00 94.81 81 LEU A O 1
ATOM 664 N N . ASN A 1 82 ? -13.152 2.848 21.722 1.00 96.12 82 ASN A N 1
ATOM 665 C CA . ASN A 1 82 ? -11.802 2.876 22.257 1.00 96.12 82 ASN A CA 1
ATOM 666 C C . ASN A 1 82 ? -10.909 1.951 21.434 1.00 96.12 82 ASN A C 1
ATOM 668 O O . ASN A 1 82 ? -11.299 0.826 21.116 1.00 96.12 82 ASN A O 1
ATOM 672 N N . VAL A 1 83 ? -9.701 2.412 21.136 1.00 96.69 83 VAL A N 1
ATOM 673 C CA . VAL A 1 83 ? -8.688 1.700 20.360 1.00 96.69 83 VAL A CA 1
ATOM 674 C C . VAL A 1 83 ? -7.488 1.437 21.256 1.00 96.69 83 VAL A C 1
ATOM 676 O O . VAL A 1 83 ? -6.828 2.361 21.728 1.00 96.69 83 VAL A O 1
ATOM 679 N N . GLN A 1 84 ? -7.191 0.162 21.476 1.00 96.00 84 GLN A N 1
ATOM 680 C CA . GLN A 1 84 ? -6.054 -0.294 22.265 1.00 96.00 84 GLN A CA 1
ATOM 681 C C . GLN A 1 84 ? -5.146 -1.167 21.405 1.00 96.00 84 GLN A C 1
ATOM 683 O O . GLN A 1 84 ? -5.623 -1.997 20.640 1.00 96.00 84 GLN A O 1
ATOM 688 N N . VAL A 1 85 ? -3.830 -1.041 21.554 1.00 96.19 85 VAL A N 1
ATOM 689 C CA . VAL A 1 85 ? -2.893 -1.976 20.920 1.00 96.19 85 VAL A CA 1
ATOM 690 C C . VAL A 1 85 ? -2.717 -3.193 21.816 1.00 96.19 85 VAL A C 1
ATOM 692 O O . VAL A 1 85 ? -2.245 -3.068 22.943 1.00 96.19 85 VAL A O 1
ATOM 695 N N . LEU A 1 86 ? -3.090 -4.371 21.317 1.00 96.19 86 LEU A N 1
ATOM 696 C CA . LEU A 1 86 ? -2.864 -5.643 22.011 1.00 96.19 86 LEU A CA 1
ATOM 697 C C . LEU A 1 86 ? -1.467 -6.194 21.754 1.00 96.19 86 LEU A C 1
ATOM 699 O O . LEU A 1 86 ? -0.841 -6.765 22.642 1.00 96.19 86 LEU A O 1
ATOM 703 N N . LYS A 1 87 ? -0.992 -6.051 20.516 1.00 95.56 87 LYS A N 1
ATOM 704 C CA . LYS A 1 87 ? 0.289 -6.590 20.067 1.00 95.56 87 LYS A CA 1
ATOM 705 C C . LYS A 1 87 ? 0.882 -5.687 18.999 1.00 95.56 87 LYS A C 1
ATOM 707 O O . LYS A 1 87 ? 0.180 -5.267 18.087 1.00 95.56 87 LYS A O 1
ATOM 712 N N . GLY A 1 88 ? 2.179 -5.431 19.085 1.00 91.25 88 GLY A N 1
ATOM 713 C CA . GLY A 1 88 ? 2.926 -4.683 18.081 1.00 91.25 88 GLY A CA 1
ATOM 714 C C . GLY A 1 88 ? 4.346 -4.416 18.562 1.00 91.25 88 GLY A C 1
ATOM 715 O O . GLY A 1 88 ? 4.563 -4.157 19.743 1.00 91.25 88 GLY A O 1
ATOM 716 N N . GLU A 1 89 ? 5.310 -4.474 17.649 1.00 87.69 89 GLU A N 1
ATOM 717 C CA . GLU A 1 89 ? 6.699 -4.090 17.909 1.00 87.69 89 GLU A CA 1
ATOM 718 C C . GLU A 1 89 ? 6.979 -2.746 17.241 1.00 87.69 89 GLU A C 1
ATOM 720 O O . GLU A 1 89 ? 6.729 -2.602 16.045 1.00 87.69 89 GLU A O 1
ATOM 725 N N . ASP A 1 90 ? 7.528 -1.796 18.005 1.00 88.44 90 ASP A N 1
ATOM 726 C CA . ASP A 1 90 ? 8.005 -0.499 17.506 1.00 88.44 90 ASP A CA 1
ATOM 727 C C . ASP A 1 90 ? 6.987 0.203 16.587 1.00 88.44 90 ASP A C 1
ATOM 729 O O . ASP A 1 90 ? 7.205 0.371 15.386 1.00 88.44 90 ASP A O 1
ATOM 733 N N . TYR A 1 91 ? 5.842 0.569 17.169 1.00 93.12 91 TYR A N 1
ATOM 734 C CA . TYR A 1 91 ? 4.696 1.164 16.482 1.00 93.12 91 TYR A CA 1
ATOM 735 C C . TYR A 1 91 ? 4.406 2.584 16.980 1.00 93.12 91 TYR A C 1
ATOM 737 O O . TYR A 1 91 ? 4.914 3.021 18.014 1.00 93.12 91 TYR A O 1
ATOM 745 N N . TYR A 1 92 ? 3.557 3.295 16.243 1.00 93.75 92 TYR A N 1
ATOM 746 C CA . TYR A 1 92 ? 2.942 4.544 16.678 1.00 93.75 92 TYR A CA 1
ATOM 747 C C . TYR A 1 92 ? 1.507 4.640 16.146 1.00 93.75 92 TYR A C 1
ATOM 749 O O . TYR A 1 92 ? 1.244 4.321 14.985 1.00 93.75 92 TYR A O 1
ATOM 757 N N . ILE A 1 93 ? 0.584 5.072 17.008 1.00 93.56 93 ILE A N 1
ATOM 758 C CA . ILE A 1 93 ? -0.820 5.343 16.681 1.00 93.56 93 ILE A CA 1
ATOM 759 C C . ILE A 1 93 ? -1.183 6.700 17.274 1.00 93.56 93 ILE A C 1
ATOM 761 O O . ILE A 1 93 ? -0.781 7.021 18.394 1.00 93.56 93 ILE A O 1
ATOM 765 N N . ASP A 1 94 ? -1.912 7.506 16.510 1.00 89.50 94 ASP A N 1
ATOM 766 C CA . ASP A 1 94 ? -2.264 8.876 16.888 1.00 89.50 94 ASP A CA 1
ATOM 767 C C . ASP A 1 94 ? -3.688 9.020 17.442 1.00 89.50 94 ASP A C 1
ATOM 769 O O . ASP A 1 94 ? -3.982 10.013 18.103 1.00 89.50 94 ASP A O 1
ATOM 773 N N . GLN A 1 95 ? -4.561 8.040 17.192 1.00 90.12 95 GLN A N 1
ATOM 774 C CA . GLN A 1 95 ? -5.953 8.043 17.632 1.00 90.12 95 GLN A CA 1
ATOM 775 C C . GLN A 1 95 ? -6.274 6.807 18.464 1.00 90.12 95 GLN A C 1
ATOM 777 O O . GLN A 1 95 ? -6.196 5.674 17.990 1.00 90.12 95 GLN A O 1
ATOM 782 N N . TYR A 1 96 ? -6.679 7.058 19.708 1.00 92.88 96 TYR A N 1
ATOM 783 C CA . TYR A 1 96 ? -7.062 6.03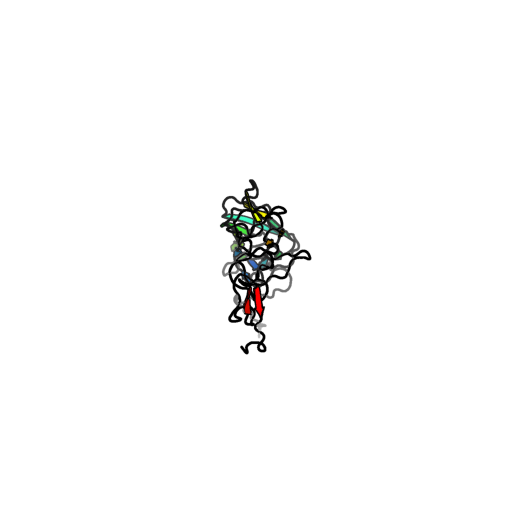1 20.680 1.00 92.88 96 TYR A CA 1
ATOM 784 C C . TYR A 1 96 ? -8.575 5.935 20.866 1.00 92.88 96 TYR A C 1
ATOM 786 O O . TYR A 1 96 ? -9.045 5.083 21.616 1.00 92.88 96 TYR A O 1
ATOM 794 N N . TYR A 1 97 ? -9.348 6.796 20.200 1.00 93.88 97 TYR A N 1
ATOM 795 C CA . TYR A 1 97 ? -10.796 6.685 20.178 1.00 93.88 97 TYR A CA 1
ATOM 796 C C . TYR A 1 97 ? -11.419 7.287 18.913 1.00 93.88 97 TYR A C 1
ATOM 798 O O . TYR A 1 97 ? -10.821 8.132 18.250 1.00 93.88 97 TYR A O 1
ATOM 806 N N . ILE A 1 98 ? -12.641 6.856 18.597 1.00 93.94 98 ILE A N 1
ATOM 807 C CA . ILE A 1 98 ? -13.512 7.438 17.568 1.00 93.94 98 ILE A CA 1
ATOM 808 C C . ILE A 1 98 ? -14.879 7.674 18.205 1.00 93.94 98 ILE A C 1
ATOM 810 O O . ILE A 1 98 ? -15.427 6.755 18.809 1.00 93.94 98 ILE A O 1
ATOM 814 N N . SER A 1 99 ? -15.436 8.872 18.052 1.00 93.12 99 SER A N 1
ATOM 815 C CA . SER A 1 99 ? -16.723 9.242 18.649 1.00 93.12 99 SER A CA 1
ATOM 816 C C . SER A 1 99 ? -17.770 9.569 17.586 1.00 93.12 99 SER A C 1
ATOM 818 O O . SER A 1 99 ? -17.436 10.147 16.549 1.00 93.12 99 SER A O 1
ATOM 820 N N . GLN A 1 100 ? -19.024 9.174 17.824 1.00 91.12 100 GLN A N 1
ATOM 821 C CA . GLN A 1 100 ? -20.184 9.532 16.992 1.00 91.12 100 GLN A CA 1
ATOM 822 C C . GLN A 1 100 ? -21.512 9.174 17.681 1.00 91.12 100 GLN A C 1
ATOM 824 O O . GLN A 1 100 ? -21.553 8.412 18.645 1.00 91.12 100 GLN A O 1
ATOM 829 N N . LYS A 1 101 ? -22.624 9.694 17.148 1.00 89.75 101 LYS A N 1
ATOM 830 C CA . LYS A 1 101 ? -24.003 9.442 17.619 1.00 89.75 101 LYS A CA 1
ATOM 831 C C . LYS A 1 101 ? -24.689 8.278 16.888 1.00 89.75 101 LYS A C 1
ATOM 833 O O . LYS A 1 101 ? -25.862 8.345 16.528 1.00 89.75 101 LYS A O 1
ATOM 838 N N . SER A 1 102 ? -23.927 7.226 16.615 1.00 89.62 102 SER A N 1
ATOM 839 C CA . SER A 1 102 ? -24.388 6.009 15.947 1.00 89.62 102 SER A CA 1
ATOM 840 C C . SER A 1 102 ? -23.502 4.839 16.361 1.00 89.62 102 SER A C 1
ATOM 842 O O . SER A 1 102 ? -22.330 5.030 16.681 1.00 89.62 102 SER A O 1
ATOM 844 N N . GLY A 1 103 ? -24.032 3.623 16.313 1.00 90.50 103 GLY A N 1
ATOM 845 C CA . GLY A 1 103 ? -23.273 2.384 16.443 1.00 90.50 103 GLY A CA 1
ATOM 846 C C . GLY A 1 103 ? -22.546 1.953 15.166 1.00 90.50 103 GLY A C 1
ATOM 847 O O . GLY A 1 103 ? -21.899 0.911 15.184 1.00 90.50 103 GLY A O 1
ATOM 848 N N . VAL A 1 104 ? -22.635 2.710 14.065 1.00 93.69 104 VAL A N 1
ATOM 849 C CA . VAL A 1 104 ? -22.037 2.368 12.759 1.00 93.69 104 VAL A CA 1
ATOM 850 C C . VAL A 1 104 ? -20.832 3.257 12.456 1.00 93.69 104 VAL A C 1
ATOM 852 O O . VAL A 1 104 ? -21.002 4.396 12.036 1.00 93.69 104 VAL A O 1
ATOM 855 N N . PHE A 1 105 ? -19.617 2.765 12.680 1.00 94.88 105 PHE A N 1
ATOM 856 C CA . PHE A 1 105 ? -18.382 3.550 12.619 1.00 94.88 105 PHE A CA 1
ATOM 857 C C . PHE A 1 105 ? -17.595 3.291 11.338 1.00 94.88 105 PHE A C 1
ATOM 859 O O . PHE A 1 105 ? -17.093 2.187 11.124 1.00 94.88 105 PHE A O 1
ATOM 866 N N . GLU A 1 106 ? -17.401 4.328 10.529 1.00 94.12 106 GLU A N 1
ATOM 867 C CA . GLU A 1 106 ? -16.470 4.299 9.400 1.00 94.12 106 GLU A CA 1
ATOM 868 C C . GLU A 1 106 ? -15.045 4.601 9.877 1.00 94.12 106 GLU A C 1
ATOM 870 O O . GLU A 1 106 ? -14.751 5.698 10.358 1.00 94.12 106 GLU A O 1
ATOM 875 N N . ILE A 1 107 ? -14.142 3.628 9.743 1.00 92.75 107 ILE A N 1
ATOM 876 C CA . ILE A 1 107 ? -12.775 3.721 10.287 1.00 92.75 107 ILE A CA 1
ATOM 877 C C . ILE A 1 107 ? -11.786 4.304 9.261 1.00 92.75 107 ILE A C 1
ATOM 879 O O . ILE A 1 107 ? -10.679 4.729 9.614 1.00 92.75 107 ILE A O 1
ATOM 883 N N . ARG A 1 108 ? -12.174 4.361 7.980 1.00 92.81 108 ARG A N 1
ATOM 884 C CA . ARG A 1 108 ? -11.344 4.906 6.899 1.00 92.81 108 ARG A CA 1
ATOM 885 C C . ARG A 1 108 ? -10.872 6.320 7.236 1.00 92.81 108 ARG A C 1
ATOM 887 O O . ARG A 1 108 ? -11.647 7.178 7.645 1.00 92.81 108 ARG A O 1
ATOM 894 N N . ASP A 1 109 ? -9.575 6.559 7.057 1.00 91.69 109 ASP A N 1
ATOM 895 C CA . ASP A 1 109 ? -8.923 7.843 7.316 1.00 91.69 109 ASP A CA 1
ATOM 896 C C . ASP A 1 109 ? -9.058 8.413 8.758 1.00 91.69 109 ASP A C 1
ATOM 898 O O . ASP A 1 109 ? -8.624 9.551 8.994 1.00 91.69 109 ASP A O 1
ATOM 902 N N . LYS A 1 110 ? -9.591 7.635 9.722 1.00 92.69 110 LYS A N 1
ATOM 903 C CA . LYS A 1 110 ? -9.766 8.034 11.134 1.00 92.69 110 LYS A CA 1
ATOM 904 C C . LYS A 1 110 ? -8.584 7.692 12.031 1.00 92.69 110 LYS A C 1
ATOM 906 O O . LYS A 1 110 ? -8.322 8.445 12.953 1.00 92.69 110 LYS A O 1
ATOM 911 N N . ILE A 1 111 ? -7.882 6.591 11.773 1.00 92.62 111 ILE A N 1
ATOM 912 C CA . ILE A 1 111 ? -6.756 6.127 12.597 1.00 92.62 111 ILE A CA 1
ATOM 913 C C . ILE A 1 111 ? -5.495 6.133 11.736 1.00 92.62 111 ILE A C 1
ATOM 915 O O . ILE A 1 111 ? -5.509 5.565 10.638 1.00 92.62 111 ILE A O 1
ATOM 919 N N . ASN A 1 112 ? -4.408 6.746 12.215 1.00 93.69 112 ASN A N 1
ATOM 920 C CA . ASN A 1 112 ? -3.091 6.512 11.639 1.00 93.69 112 ASN A CA 1
ATOM 921 C C . ASN A 1 112 ? -2.378 5.400 12.400 1.00 93.69 112 ASN A C 1
ATOM 923 O O . ASN A 1 112 ? -2.229 5.460 13.617 1.00 93.69 112 ASN A O 1
ATOM 927 N N . VAL A 1 113 ? -1.875 4.416 11.660 1.00 94.81 113 VAL A N 1
ATOM 928 C CA . VAL A 1 113 ? -1.059 3.334 12.204 1.00 94.81 113 VAL A CA 1
ATOM 929 C C . VAL A 1 113 ? 0.278 3.319 11.489 1.00 94.81 113 VAL A C 1
ATOM 931 O O . VAL A 1 113 ? 0.341 3.197 10.264 1.00 94.81 113 VAL A O 1
ATOM 934 N N . PHE A 1 114 ? 1.342 3.438 12.272 1.00 95.31 114 PHE A N 1
ATOM 935 C CA . PHE A 1 114 ? 2.728 3.393 11.835 1.00 95.31 114 PHE A CA 1
ATOM 936 C C . PHE A 1 114 ? 3.423 2.213 12.508 1.00 95.31 114 PHE A C 1
ATOM 938 O O . PHE A 1 114 ? 3.232 1.966 13.699 1.00 95.31 114 PHE A O 1
ATOM 945 N N . GLY A 1 115 ? 4.248 1.494 11.758 1.00 93.88 115 GLY A N 1
ATOM 946 C CA . GLY A 1 115 ? 4.960 0.328 12.264 1.00 93.88 115 GLY A CA 1
ATOM 947 C C . GLY A 1 115 ? 6.099 -0.074 11.347 1.00 93.88 115 GLY A C 1
ATOM 948 O O . GLY A 1 115 ? 6.282 0.506 10.277 1.00 93.88 115 GLY A O 1
ATOM 949 N N . ARG A 1 116 ? 6.867 -1.076 11.771 1.00 93.75 116 ARG A N 1
ATOM 950 C CA . ARG A 1 116 ? 7.959 -1.619 10.959 1.00 93.75 116 ARG A CA 1
ATOM 951 C C . ARG A 1 116 ? 7.455 -2.431 9.769 1.00 93.75 116 ARG A C 1
ATOM 953 O O . ARG A 1 116 ? 6.469 -3.166 9.880 1.00 93.75 116 ARG A O 1
ATOM 960 N N . LEU A 1 117 ? 8.172 -2.357 8.649 1.00 94.69 117 LEU A N 1
ATOM 961 C CA . LEU A 1 117 ? 7.865 -3.152 7.459 1.00 94.69 117 LEU A CA 1
ATOM 962 C C . LEU A 1 117 ? 7.885 -4.654 7.780 1.00 94.69 117 LEU A C 1
ATOM 964 O O . LEU A 1 117 ? 8.752 -5.162 8.491 1.00 94.69 117 LEU A O 1
ATOM 968 N N . GLY A 1 118 ? 6.897 -5.375 7.252 1.00 94.50 118 GLY A N 1
ATOM 969 C CA . GLY A 1 118 ? 6.736 -6.818 7.418 1.00 94.50 118 GLY A CA 1
ATOM 970 C C . GLY A 1 118 ? 6.322 -7.276 8.817 1.00 94.50 118 GLY A C 1
ATOM 971 O O . GLY A 1 118 ? 6.233 -8.483 9.040 1.00 94.50 118 GLY A O 1
ATOM 972 N N . LYS A 1 119 ? 6.069 -6.353 9.753 1.00 95.44 119 LYS A N 1
ATOM 973 C CA . LYS A 1 119 ? 5.547 -6.664 11.088 1.00 95.44 119 LY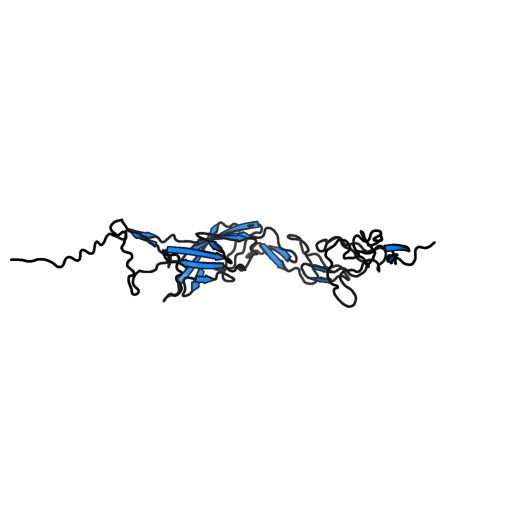S A CA 1
ATOM 974 C C . LYS A 1 119 ? 4.021 -6.610 11.126 1.00 95.44 119 LYS A C 1
ATOM 976 O O . LYS A 1 119 ? 3.367 -6.134 10.199 1.00 95.44 119 LYS A O 1
ATOM 981 N N . GLN A 1 120 ? 3.466 -7.129 12.216 1.00 96.69 120 GLN A N 1
ATOM 982 C CA . GLN A 1 120 ? 2.034 -7.136 12.484 1.00 96.69 120 GLN A CA 1
ATOM 983 C C . GLN A 1 120 ? 1.726 -6.295 13.724 1.00 96.69 120 GLN A C 1
ATOM 985 O O . GLN A 1 120 ? 2.468 -6.341 14.709 1.00 96.69 120 GLN A O 1
ATOM 990 N N . ILE A 1 121 ? 0.612 -5.569 13.671 1.00 97.19 121 ILE A N 1
ATOM 991 C CA . ILE A 1 121 ? 0.011 -4.857 14.801 1.00 97.19 121 ILE A CA 1
ATOM 992 C C . ILE A 1 121 ? -1.419 -5.379 14.971 1.00 97.19 121 ILE A C 1
ATOM 994 O O . ILE A 1 121 ? -2.118 -5.556 13.981 1.00 97.19 121 ILE A O 1
ATOM 998 N N . ILE A 1 122 ? -1.862 -5.632 16.199 1.00 97.81 122 ILE A N 1
ATOM 999 C CA . ILE A 1 122 ? -3.237 -6.041 16.507 1.00 97.81 122 ILE A CA 1
ATOM 1000 C C . ILE A 1 122 ? -3.868 -4.964 17.380 1.00 97.81 122 ILE A C 1
ATOM 1002 O O . ILE A 1 122 ? -3.380 -4.686 18.481 1.00 97.81 122 ILE A O 1
ATOM 1006 N N . LEU A 1 123 ? -4.949 -4.365 16.885 1.00 97.31 123 LEU A N 1
ATOM 1007 C CA . LEU A 1 123 ? -5.770 -3.424 17.640 1.00 97.31 123 LEU A CA 1
ATOM 1008 C C . LEU A 1 123 ? -6.964 -4.149 18.243 1.00 97.31 123 LEU A C 1
ATOM 1010 O O . LEU A 1 123 ? -7.611 -4.927 17.555 1.00 97.31 123 LEU A O 1
ATOM 1014 N N . ARG A 1 124 ? -7.299 -3.833 19.490 1.00 97.31 124 ARG A N 1
ATOM 1015 C CA . ARG A 1 124 ? -8.581 -4.134 20.118 1.00 97.31 124 ARG A CA 1
ATOM 1016 C C . ARG A 1 124 ? -9.442 -2.887 20.105 1.00 97.31 124 ARG A C 1
ATOM 1018 O O . ARG A 1 124 ? -9.061 -1.854 20.651 1.00 97.31 124 ARG A O 1
ATOM 1025 N N . ILE A 1 125 ? -10.614 -3.021 19.511 1.00 97.06 125 ILE A N 1
ATOM 1026 C CA . ILE A 1 125 ? -11.660 -2.014 19.470 1.00 97.06 125 ILE A CA 1
ATOM 1027 C C . ILE A 1 125 ? -12.735 -2.407 20.473 1.00 97.06 125 ILE A C 1
ATOM 1029 O O . ILE A 1 125 ? -13.191 -3.545 20.472 1.00 97.06 125 ILE A O 1
ATOM 1033 N N . SER A 1 126 ? -13.139 -1.488 21.337 1.00 95.94 126 SER A N 1
ATOM 1034 C CA . SER A 1 126 ? -14.184 -1.724 22.341 1.00 95.94 126 SER A CA 1
ATOM 1035 C C . SER A 1 126 ? -15.068 -0.493 22.488 1.00 95.94 126 SER A C 1
ATOM 1037 O O . SER A 1 126 ? -14.688 0.592 22.060 1.00 95.94 126 SER A O 1
ATOM 1039 N N . SER A 1 127 ? -16.248 -0.635 23.083 1.00 93.62 127 SER A N 1
ATOM 1040 C CA . SER A 1 127 ? -17.120 0.501 23.384 1.00 93.62 127 SER A CA 1
ATOM 1041 C C . SER A 1 127 ? -17.783 0.305 24.731 1.00 93.62 127 SER A C 1
ATOM 1043 O O . SER A 1 127 ? -18.223 -0.795 25.045 1.00 93.62 127 SER A O 1
ATOM 1045 N N . GLU A 1 128 ? -17.926 1.381 25.497 1.00 89.19 128 GLU A N 1
ATOM 1046 C CA . GLU A 1 128 ? -18.700 1.357 26.741 1.00 89.19 128 GLU A CA 1
ATOM 1047 C C . GLU A 1 128 ? -20.198 1.110 26.508 1.00 89.19 128 GLU A C 1
ATOM 1049 O O . GLU A 1 128 ? -20.896 0.683 27.425 1.00 89.19 128 GLU A O 1
ATOM 1054 N N . TYR A 1 129 ? -20.689 1.344 25.285 1.00 89.19 129 TYR A N 1
ATOM 1055 C CA . TYR A 1 129 ? -22.062 1.034 24.889 1.00 89.19 129 TYR A CA 1
ATOM 1056 C C . TYR A 1 129 ? -22.282 -0.471 24.659 1.00 89.19 129 TYR A C 1
ATOM 1058 O O . TYR A 1 129 ? -23.417 -0.949 24.697 1.00 89.19 129 TYR A O 1
ATOM 1066 N N . ALA A 1 130 ? -21.203 -1.228 24.432 1.00 90.38 130 ALA A N 1
ATOM 1067 C CA . ALA A 1 130 ? -21.284 -2.658 24.203 1.00 90.38 130 ALA A CA 1
ATOM 1068 C C . ALA A 1 130 ? -21.406 -3.410 25.535 1.00 90.38 130 ALA A C 1
ATOM 1070 O O . ALA A 1 130 ? -20.454 -3.470 26.316 1.00 90.38 130 ALA A O 1
ATOM 1071 N N . LYS A 1 131 ? -22.588 -3.969 25.811 1.00 89.50 131 LYS A N 1
ATOM 1072 C CA . LYS A 1 131 ? -22.879 -4.737 27.025 1.00 89.50 131 LYS A CA 1
ATOM 1073 C C . LYS A 1 131 ? -23.839 -5.875 26.711 1.00 89.50 131 LYS A C 1
ATOM 1075 O O . LYS A 1 131 ? -24.815 -5.674 25.999 1.00 89.50 131 LYS A O 1
ATOM 1080 N N . SER A 1 132 ? -23.606 -7.046 27.291 1.00 84.94 132 SER A N 1
ATOM 1081 C CA . SER A 1 132 ? -24.518 -8.185 27.170 1.00 84.94 132 SER A CA 1
ATOM 1082 C C . SER A 1 132 ? -25.035 -8.592 28.548 1.00 84.94 132 SER A C 1
ATOM 1084 O O . SER A 1 132 ? -24.235 -9.014 29.387 1.00 84.94 132 SER A O 1
ATOM 1086 N N . PRO A 1 133 ? -26.346 -8.482 28.820 1.00 83.38 133 PRO A N 1
ATOM 1087 C CA . PRO A 1 133 ? -26.912 -9.009 30.052 1.00 83.38 133 PRO A CA 1
ATOM 1088 C C . PRO A 1 133 ? -26.872 -10.543 30.053 1.00 83.38 133 PRO A C 1
ATOM 1090 O O . PRO A 1 133 ? -27.162 -11.188 29.046 1.00 83.38 133 PRO A O 1
ATOM 1093 N N . ILE A 1 134 ? -26.506 -11.127 31.192 1.00 82.50 134 ILE A N 1
ATOM 1094 C CA . ILE A 1 134 ? -26.518 -12.570 31.445 1.00 82.50 134 ILE A CA 1
ATOM 1095 C C . ILE A 1 134 ? -27.604 -12.847 32.478 1.00 82.50 134 ILE A C 1
ATOM 1097 O O . ILE A 1 134 ? -27.529 -12.344 33.602 1.00 82.50 134 ILE A O 1
ATOM 1101 N N . TYR A 1 135 ? -28.585 -13.664 32.104 1.00 83.00 135 TYR A N 1
ATOM 1102 C CA . TYR A 1 135 ? -29.727 -14.019 32.942 1.00 83.00 135 TYR A CA 1
ATOM 1103 C C . TYR A 1 135 ? -29.625 -15.460 33.451 1.00 83.00 135 TYR A C 1
ATOM 1105 O O . TYR A 1 135 ? -29.058 -16.329 32.787 1.00 83.00 135 TYR A O 1
ATOM 1113 N N . LYS A 1 136 ? -30.201 -15.716 34.625 1.00 83.25 136 LYS A N 1
ATOM 1114 C CA . LYS A 1 136 ? -30.492 -17.067 35.113 1.00 83.25 136 LYS A CA 1
ATOM 1115 C C . LYS A 1 136 ? -31.658 -17.681 34.330 1.00 83.25 136 LYS A C 1
ATOM 1117 O O . LYS A 1 136 ? -32.379 -16.993 33.610 1.00 83.25 136 LYS A O 1
ATOM 1122 N N . LEU A 1 137 ? -31.881 -18.982 34.528 1.00 81.62 137 LEU A N 1
ATOM 1123 C CA . LEU A 1 137 ? -33.023 -19.711 33.954 1.00 81.62 137 LEU A CA 1
ATOM 1124 C C . LEU A 1 137 ? -34.387 -19.166 34.413 1.00 81.62 137 LEU A C 1
ATOM 1126 O O . LEU A 1 137 ? -35.369 -19.313 33.694 1.00 81.62 137 LEU A O 1
ATOM 1130 N N . ASP A 1 138 ? -34.444 -18.540 35.589 1.00 85.12 138 ASP A N 1
ATOM 1131 C CA . ASP A 1 138 ? -35.639 -17.880 36.130 1.00 85.12 138 ASP A CA 1
ATOM 1132 C C . ASP A 1 138 ? -35.829 -16.437 35.612 1.00 85.12 138 ASP A C 1
ATOM 1134 O O . ASP A 1 138 ? -36.816 -15.788 35.954 1.00 85.12 138 ASP A O 1
ATOM 1138 N N . GLY A 1 139 ? -34.914 -15.941 34.769 1.00 76.06 139 GLY A N 1
ATOM 1139 C CA . GLY A 1 139 ? -34.948 -14.593 34.203 1.00 76.06 139 GLY A CA 1
ATOM 1140 C C . GLY A 1 139 ? -34.271 -13.515 35.055 1.00 76.06 139 GLY A C 1
ATOM 1141 O O . GLY A 1 139 ? -34.229 -12.359 34.633 1.00 76.06 139 GLY A O 1
ATOM 1142 N N . GLU A 1 140 ? -33.702 -13.845 36.218 1.00 83.31 140 GLU A N 1
ATOM 1143 C CA . GLU A 1 140 ? -32.984 -12.868 37.042 1.00 83.31 140 GLU A CA 1
ATOM 1144 C C . GLU A 1 140 ? -31.650 -12.459 36.390 1.00 83.31 140 GLU A C 1
ATOM 1146 O O . GLU A 1 140 ? -30.839 -13.304 35.993 1.00 83.31 140 GLU A O 1
ATOM 1151 N N . LEU A 1 141 ? -31.387 -11.149 36.292 1.00 81.94 141 LEU A N 1
ATOM 1152 C CA . LEU A 1 141 ? -30.105 -10.630 35.808 1.00 81.94 141 LEU A CA 1
ATOM 1153 C C . LEU A 1 141 ? -28.985 -11.024 36.777 1.00 81.94 141 LEU A C 1
ATOM 1155 O O . LEU A 1 141 ? -28.955 -10.593 37.924 1.00 81.94 141 LEU A O 1
ATOM 1159 N N . THR A 1 142 ? -28.022 -11.800 36.289 1.00 88.06 142 THR A N 1
ATOM 1160 C CA . THR A 1 142 ? -26.860 -12.238 37.074 1.00 88.06 142 THR A CA 1
ATOM 1161 C C . THR A 1 142 ? -25.693 -11.271 36.937 1.00 88.06 142 THR A C 1
ATOM 1163 O O . THR A 1 142 ? -25.055 -10.904 37.921 1.00 88.06 142 THR A O 1
ATOM 1166 N N . LYS A 1 143 ? -25.363 -10.893 35.699 1.00 87.19 143 LYS A N 1
ATOM 1167 C CA . LYS A 1 143 ? -24.171 -10.100 35.381 1.00 87.19 143 LYS A CA 1
ATOM 1168 C C . LYS A 1 143 ? -24.389 -9.316 34.091 1.00 87.19 143 LYS A C 1
ATOM 1170 O O . LYS A 1 143 ? -25.071 -9.783 33.186 1.00 87.19 143 LYS A O 1
ATOM 1175 N N . MET A 1 144 ? -23.747 -8.157 33.992 1.00 86.06 144 MET A N 1
ATOM 1176 C CA . MET A 1 144 ? -23.531 -7.460 32.724 1.00 86.06 144 MET A CA 1
ATOM 1177 C C . MET A 1 144 ? -22.126 -7.777 32.205 1.00 86.06 144 MET A C 1
ATOM 1179 O O . MET A 1 144 ? -21.135 -7.419 32.842 1.00 86.06 144 MET A O 1
ATOM 1183 N N . GLU A 1 145 ? -22.029 -8.466 31.071 1.00 85.81 145 GLU A N 1
ATOM 1184 C CA . GLU A 1 145 ? -20.760 -8.688 30.380 1.00 85.81 145 GLU A CA 1
ATOM 1185 C C . GLU A 1 145 ? -20.371 -7.434 29.598 1.00 85.81 145 GLU A C 1
ATOM 1187 O O . GLU A 1 145 ? -21.175 -6.894 28.839 1.00 85.81 145 GLU A O 1
ATOM 1192 N N . THR A 1 146 ? -19.142 -6.967 29.796 1.00 88.00 146 THR A N 1
ATOM 1193 C CA . THR A 1 146 ? -18.618 -5.738 29.179 1.00 88.00 146 THR A CA 1
ATOM 1194 C C . THR A 1 146 ? -17.358 -5.989 28.359 1.00 88.00 146 THR A C 1
ATOM 1196 O O . THR A 1 146 ? -16.893 -5.088 27.664 1.00 88.00 146 THR A O 1
ATOM 1199 N N . ASN A 1 147 ? -16.807 -7.208 28.386 1.00 88.69 147 ASN A N 1
ATOM 1200 C CA . ASN A 1 147 ? -15.641 -7.583 27.591 1.00 88.69 147 ASN A CA 1
ATOM 1201 C C . ASN A 1 147 ? -16.028 -7.912 26.137 1.00 88.69 147 ASN A C 1
ATOM 1203 O O . ASN A 1 147 ? -15.731 -8.989 25.621 1.00 88.69 147 ASN A O 1
ATOM 1207 N N . ILE A 1 148 ? -16.724 -6.983 25.485 1.00 92.62 148 ILE A N 1
ATOM 1208 C CA . ILE A 1 148 ? -17.127 -7.080 24.085 1.00 92.62 148 ILE A CA 1
ATOM 1209 C C . ILE A 1 148 ? -16.170 -6.221 23.270 1.00 92.62 148 ILE A C 1
ATOM 1211 O O . ILE A 1 148 ? -16.073 -5.006 23.459 1.00 92.62 148 ILE A O 1
ATOM 1215 N N . TYR A 1 149 ? -15.447 -6.863 22.362 1.00 95.94 149 TYR A N 1
ATOM 1216 C CA . TYR A 1 149 ? -14.442 -6.203 21.550 1.00 95.94 149 TYR A CA 1
ATOM 1217 C C . TYR A 1 149 ? -14.368 -6.791 20.145 1.00 95.94 149 TYR A C 1
ATOM 1219 O O . TYR A 1 149 ? -14.908 -7.860 19.860 1.00 95.94 149 TYR A O 1
ATOM 1227 N N . PHE A 1 150 ? -13.681 -6.065 19.274 1.00 97.38 150 PHE A N 1
ATOM 1228 C CA . PHE A 1 150 ? -13.374 -6.465 17.914 1.00 97.38 150 PHE A CA 1
ATOM 1229 C C . PHE A 1 150 ? -11.890 -6.247 17.641 1.00 97.38 150 PHE A C 1
ATOM 1231 O O . PHE A 1 150 ? -11.345 -5.205 18.001 1.00 97.38 150 PHE A O 1
ATOM 1238 N N . GLU A 1 151 ? -11.222 -7.205 17.014 1.00 98.19 151 GLU A N 1
ATOM 1239 C CA . GLU A 1 151 ? -9.797 -7.116 16.715 1.00 98.19 151 GLU A CA 1
ATOM 1240 C C . GLU A 1 151 ? -9.545 -6.726 15.257 1.00 98.19 151 GLU A C 1
ATOM 1242 O O . GLU A 1 151 ? -10.161 -7.241 14.325 1.00 98.19 151 GLU A O 1
ATOM 1247 N N . ILE A 1 152 ? -8.615 -5.801 15.042 1.00 97.56 152 ILE A N 1
ATOM 1248 C CA . ILE A 1 152 ? -8.126 -5.453 13.709 1.00 97.56 152 ILE A CA 1
ATOM 1249 C C . ILE A 1 152 ? -6.665 -5.868 13.635 1.00 97.56 152 ILE A C 1
ATOM 1251 O O . ILE A 1 152 ? -5.799 -5.267 14.273 1.00 97.56 152 ILE A O 1
ATOM 1255 N N . GLU A 1 153 ? -6.394 -6.888 12.833 1.00 97.75 153 GLU A N 1
ATOM 1256 C CA . GLU A 1 153 ? -5.046 -7.349 12.533 1.00 97.75 153 GLU A CA 1
ATOM 1257 C C . GLU A 1 153 ? -4.481 -6.558 11.355 1.00 97.75 153 GLU A C 1
ATOM 1259 O O . GLU A 1 153 ? -5.016 -6.576 10.250 1.00 97.75 153 GLU A O 1
ATOM 1264 N N . ILE A 1 154 ? -3.374 -5.866 11.564 1.00 97.38 154 ILE A N 1
ATOM 1265 C CA . ILE A 1 154 ? -2.759 -4.979 10.582 1.00 97.38 154 ILE A CA 1
ATOM 1266 C C . ILE A 1 154 ? -1.424 -5.583 10.185 1.00 97.38 154 ILE A C 1
ATOM 1268 O O . ILE A 1 154 ? -0.466 -5.586 10.958 1.00 97.38 154 ILE A O 1
ATOM 1272 N N . ASN A 1 155 ? -1.358 -6.090 8.960 1.00 97.06 155 ASN A N 1
ATOM 1273 C CA . ASN A 1 155 ? -0.151 -6.653 8.379 1.00 97.06 155 ASN A CA 1
ATOM 1274 C C . ASN A 1 155 ? 0.543 -5.575 7.539 1.00 97.06 155 ASN A C 1
ATOM 1276 O O . ASN A 1 155 ? 0.092 -5.248 6.433 1.00 97.06 155 ASN A O 1
ATOM 1280 N N . MET A 1 156 ? 1.643 -5.030 8.067 1.00 96.25 156 MET A N 1
ATOM 1281 C CA . MET A 1 156 ? 2.437 -4.005 7.390 1.00 96.25 156 MET A CA 1
ATOM 1282 C C . MET A 1 156 ? 3.037 -4.566 6.097 1.00 96.25 156 MET A C 1
ATOM 1284 O O . MET A 1 156 ? 3.428 -5.738 6.024 1.00 96.25 156 MET A O 1
ATOM 1288 N N . VAL A 1 157 ? 3.148 -3.732 5.062 1.00 96.25 157 VAL A N 1
ATOM 1289 C CA . VAL A 1 157 ? 3.872 -4.101 3.834 1.00 96.25 157 VAL A CA 1
ATOM 1290 C C . VAL A 1 157 ? 5.288 -4.592 4.149 1.00 96.25 157 VAL A C 1
ATOM 1292 O O . VAL A 1 157 ? 5.978 -4.027 4.988 1.00 96.25 157 VAL A O 1
ATOM 1295 N N . LYS A 1 158 ? 5.750 -5.647 3.463 1.00 96.06 158 LYS A N 1
ATOM 1296 C CA . LYS A 1 158 ? 7.109 -6.192 3.661 1.00 96.06 158 LYS A CA 1
ATOM 1297 C C . LYS A 1 158 ? 8.205 -5.307 3.065 1.00 96.06 158 LYS A C 1
ATOM 1299 O O . LYS A 1 158 ? 9.345 -5.367 3.507 1.00 96.06 158 LYS A O 1
ATOM 1304 N N . LYS A 1 159 ? 7.866 -4.550 2.022 1.00 96.31 159 LYS A N 1
ATOM 1305 C CA . LYS A 1 159 ? 8.769 -3.708 1.238 1.00 96.31 159 LYS A CA 1
ATOM 1306 C C . LYS A 1 159 ? 8.017 -2.463 0.786 1.00 96.31 159 LYS A C 1
ATOM 1308 O O . LYS A 1 159 ? 6.800 -2.522 0.612 1.00 96.31 159 LYS A O 1
ATOM 1313 N N . CYS A 1 160 ? 8.738 -1.367 0.578 1.00 96.38 160 CYS A N 1
ATOM 1314 C CA . CYS A 1 160 ? 8.142 -0.175 -0.008 1.00 96.38 160 CYS A CA 1
ATOM 1315 C C . CYS A 1 160 ? 7.739 -0.422 -1.466 1.00 96.38 160 CYS A C 1
ATOM 1317 O O . CYS A 1 160 ? 8.501 -1.060 -2.188 1.00 96.38 160 CYS A O 1
ATOM 1319 N N . PRO A 1 161 ? 6.558 0.043 -1.897 1.00 96.38 161 PRO A N 1
ATOM 1320 C CA . PRO A 1 161 ? 6.059 -0.218 -3.237 1.00 96.38 161 PRO A CA 1
ATOM 1321 C C . PRO A 1 161 ? 6.878 0.504 -4.312 1.00 96.38 161 PRO A C 1
ATOM 1323 O O . PRO A 1 161 ? 7.543 1.511 -4.044 1.00 96.38 161 PRO A O 1
ATOM 1326 N N . VAL A 1 162 ? 6.767 0.024 -5.548 1.00 96.44 162 VAL A N 1
ATOM 1327 C CA . VAL A 1 16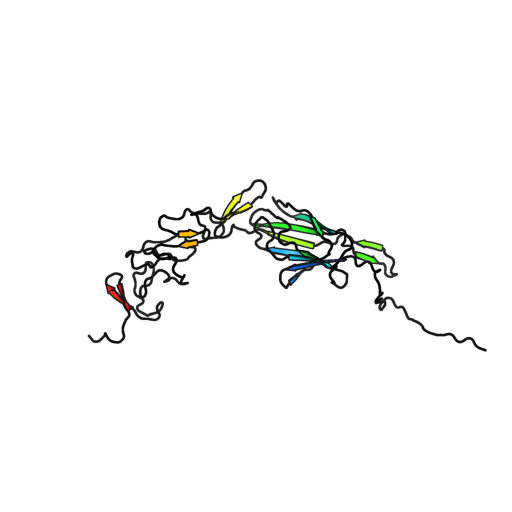2 ? 7.273 0.697 -6.751 1.00 96.44 162 VAL A CA 1
ATOM 1328 C C . VAL A 1 162 ? 6.995 2.212 -6.751 1.00 96.44 162 VAL A C 1
ATOM 1330 O O . VAL A 1 162 ? 5.930 2.681 -6.345 1.00 96.44 162 VAL A O 1
ATOM 1333 N N . GLY A 1 163 ? 7.974 3.001 -7.198 1.00 96.31 163 GLY A N 1
ATOM 1334 C CA . GLY A 1 163 ? 7.908 4.465 -7.198 1.00 96.31 163 GLY A CA 1
ATOM 1335 C C . GLY A 1 163 ? 8.057 5.142 -5.832 1.00 96.31 163 GLY A C 1
ATOM 1336 O O . GLY A 1 163 ? 7.879 6.361 -5.739 1.00 96.31 163 GLY A O 1
ATOM 1337 N N . THR A 1 164 ? 8.406 4.389 -4.786 1.00 97.12 164 THR A N 1
ATOM 1338 C CA . THR A 1 164 ? 8.730 4.917 -3.453 1.00 97.12 164 THR A CA 1
ATOM 1339 C C . THR A 1 164 ? 10.096 4.426 -2.971 1.00 97.12 164 THR A C 1
ATOM 1341 O O . THR A 1 164 ? 10.665 3.494 -3.533 1.00 97.12 164 THR A O 1
ATOM 1344 N N . THR A 1 165 ? 10.639 5.053 -1.931 1.00 95.62 165 THR A N 1
ATOM 1345 C CA . THR A 1 165 ? 11.851 4.608 -1.235 1.00 95.62 165 THR A CA 1
ATOM 1346 C C . THR A 1 165 ? 11.605 4.533 0.261 1.00 95.62 165 THR A C 1
ATOM 1348 O O . THR A 1 165 ? 10.843 5.320 0.827 1.00 95.62 165 THR A O 1
ATOM 1351 N N . TYR A 1 166 ? 12.294 3.592 0.899 1.00 95.25 166 TYR A N 1
ATOM 1352 C CA . TYR A 1 166 ? 12.298 3.447 2.345 1.00 95.25 166 TYR A CA 1
ATOM 1353 C C . TYR A 1 166 ? 12.928 4.664 3.027 1.00 95.25 166 TYR A C 1
ATOM 1355 O O . TYR A 1 166 ? 13.980 5.155 2.608 1.00 95.25 166 TYR A O 1
ATOM 1363 N N . PHE A 1 167 ? 12.291 5.110 4.103 1.00 93.06 167 PHE A N 1
ATOM 1364 C CA . PHE A 1 167 ? 12.793 6.121 5.015 1.00 93.06 167 PHE A CA 1
ATOM 1365 C C . PHE A 1 167 ? 12.459 5.710 6.450 1.00 93.06 167 PHE A C 1
ATOM 1367 O O . PHE A 1 167 ? 11.317 5.361 6.744 1.00 93.06 167 PHE A O 1
ATOM 1374 N N . ASN A 1 168 ? 13.449 5.768 7.340 1.00 90.25 168 ASN A N 1
ATOM 1375 C CA . ASN A 1 168 ? 13.239 5.521 8.761 1.00 90.25 168 ASN A CA 1
ATOM 1376 C C . ASN A 1 168 ? 13.037 6.857 9.485 1.00 90.25 168 ASN A C 1
ATOM 1378 O O . ASN A 1 168 ? 13.951 7.679 9.566 1.00 90.25 168 ASN A O 1
ATOM 1382 N N . ASP A 1 169 ? 11.831 7.067 9.993 1.00 88.75 169 ASP A N 1
ATOM 1383 C CA . ASP A 1 169 ? 11.464 8.205 10.818 1.00 88.75 169 ASP A CA 1
ATOM 1384 C C . ASP A 1 169 ? 11.486 7.807 12.300 1.00 88.75 169 ASP A C 1
ATOM 1386 O O . ASP A 1 169 ? 10.952 6.770 12.697 1.00 88.75 169 ASP A O 1
ATOM 1390 N N . LYS A 1 170 ? 12.063 8.657 13.154 1.00 81.94 170 LYS A N 1
ATOM 1391 C CA . LYS A 1 170 ? 12.188 8.364 14.592 1.00 81.94 170 LYS A CA 1
ATOM 1392 C C . LYS A 1 170 ? 10.830 8.164 15.280 1.00 81.94 170 LYS A C 1
ATOM 1394 O O . LYS A 1 170 ? 10.728 7.378 16.222 1.00 81.94 170 LYS A O 1
ATOM 1399 N N . ILE A 1 171 ? 9.801 8.877 14.823 1.00 79.75 171 ILE A N 1
ATOM 1400 C CA . ILE A 1 171 ? 8.456 8.883 15.408 1.00 79.75 171 ILE A CA 1
ATOM 1401 C C . ILE A 1 171 ? 7.550 7.931 14.624 1.00 79.75 171 ILE A C 1
ATOM 1403 O O . ILE A 1 171 ? 6.929 7.039 15.200 1.00 79.75 171 ILE A O 1
ATOM 1407 N N . LYS A 1 172 ? 7.513 8.094 13.300 1.00 78.75 172 LYS A N 1
ATOM 1408 C CA . LYS A 1 172 ? 6.626 7.388 12.365 1.00 78.75 172 LYS A CA 1
ATOM 1409 C C . LYS A 1 172 ? 7.187 6.059 11.851 1.00 78.75 172 LYS A C 1
ATOM 1411 O O . LYS A 1 172 ? 6.574 5.445 10.981 1.00 78.75 172 LYS A O 1
ATOM 1416 N N . LYS A 1 173 ? 8.303 5.597 12.418 1.00 88.31 173 LYS A N 1
ATOM 1417 C CA . LYS A 1 173 ? 8.899 4.278 12.172 1.00 88.31 173 LYS A CA 1
ATOM 1418 C C . LYS A 1 173 ? 9.279 4.125 10.704 1.00 88.31 173 LYS A C 1
ATOM 1420 O O . LYS A 1 173 ? 10.020 4.956 10.183 1.00 88.31 173 LYS A O 1
ATOM 1425 N N . ASP A 1 174 ? 8.780 3.101 10.029 1.00 93.31 174 ASP A N 1
ATOM 1426 C CA . ASP A 1 174 ? 9.117 2.871 8.635 1.00 93.31 174 ASP A CA 1
ATOM 1427 C C . ASP A 1 174 ? 8.102 3.556 7.719 1.00 93.31 174 ASP A C 1
ATOM 1429 O O . ASP A 1 174 ? 6.893 3.312 7.792 1.00 93.31 174 ASP A O 1
ATOM 1433 N N . LEU A 1 175 ? 8.607 4.407 6.829 1.00 93.81 175 LEU A N 1
ATOM 1434 C CA . LEU A 1 175 ? 7.831 5.136 5.835 1.00 93.81 175 LEU A CA 1
ATOM 1435 C C . LEU A 1 175 ? 8.295 4.790 4.422 1.00 93.81 175 LEU A C 1
ATOM 1437 O O . LEU A 1 175 ? 9.471 4.523 4.170 1.00 93.81 175 LEU A O 1
ATOM 1441 N N . CYS A 1 176 ? 7.354 4.860 3.486 1.00 95.25 176 CYS A N 1
ATOM 1442 C CA . CYS A 1 176 ? 7.618 4.739 2.061 1.00 95.25 176 CYS A CA 1
ATOM 1443 C C . CYS A 1 176 ? 7.304 6.074 1.395 1.00 95.25 176 CYS A C 1
ATOM 1445 O O . CYS A 1 176 ? 6.146 6.388 1.114 1.00 95.25 176 CYS A O 1
ATOM 1447 N N . ASN A 1 177 ? 8.342 6.876 1.178 1.00 94.25 177 ASN A N 1
ATOM 1448 C CA . ASN A 1 177 ? 8.197 8.195 0.579 1.00 94.25 177 ASN A CA 1
ATOM 1449 C C . ASN A 1 177 ? 8.229 8.079 -0.947 1.00 94.25 177 ASN A C 1
ATOM 1451 O O . ASN A 1 177 ? 9.043 7.314 -1.469 1.00 94.25 177 ASN A O 1
ATOM 1455 N N . PRO A 1 178 ? 7.397 8.834 -1.685 1.00 95.69 178 PRO A N 1
ATOM 1456 C CA . PRO A 1 178 ? 7.486 8.888 -3.139 1.00 95.69 178 PRO A CA 1
ATOM 1457 C C . PRO A 1 178 ? 8.903 9.229 -3.594 1.00 95.69 178 PRO A C 1
ATOM 1459 O O . PRO A 1 178 ? 9.579 10.038 -2.953 1.00 95.69 178 PRO A O 1
ATOM 1462 N N . CYS A 1 179 ? 9.340 8.646 -4.712 1.00 95.88 179 CYS A N 1
ATOM 1463 C CA . CYS A 1 179 ? 10.617 9.033 -5.291 1.00 95.88 179 CYS A CA 1
ATOM 1464 C C . CYS A 1 179 ? 10.652 10.548 -5.547 1.00 95.88 179 CYS A C 1
ATOM 1466 O O . CYS A 1 179 ? 9.659 11.098 -6.044 1.00 95.88 179 CYS A O 1
ATOM 1468 N N . PRO A 1 180 ? 11.774 11.219 -5.219 1.00 93.50 180 PRO A N 1
ATOM 1469 C CA . PRO A 1 180 ? 11.965 12.624 -5.542 1.00 93.50 180 PRO A CA 1
ATOM 1470 C C . PRO A 1 180 ? 11.794 12.901 -7.037 1.00 93.50 180 PRO A C 1
ATOM 1472 O O . PRO A 1 180 ? 11.841 11.996 -7.876 1.00 93.50 180 PRO A O 1
ATOM 1475 N N . GLN A 1 181 ? 11.623 14.178 -7.377 1.00 90.62 181 GLN A N 1
ATOM 1476 C CA . GLN A 1 181 ? 11.557 14.607 -8.770 1.00 90.62 181 GLN A CA 1
ATOM 1477 C C . GLN A 1 181 ? 12.802 14.134 -9.539 1.00 90.62 181 GLN A C 1
ATOM 1479 O O . GLN A 1 181 ? 13.912 14.168 -9.010 1.00 90.62 181 GLN A O 1
ATOM 1484 N N . PHE A 1 182 ? 12.606 13.679 -10.781 1.00 89.44 182 PHE A N 1
ATOM 1485 C CA . PHE A 1 182 ? 13.659 13.111 -11.638 1.00 89.44 182 PHE A CA 1
ATOM 1486 C C . PHE A 1 182 ? 14.338 11.851 -11.077 1.00 89.44 182 PHE A C 1
ATOM 1488 O O . PHE A 1 182 ? 15.442 11.496 -11.492 1.00 89.44 182 PHE A O 1
ATOM 1495 N N . MET A 1 183 ? 13.684 11.147 -10.154 1.00 94.88 183 MET A N 1
ATOM 1496 C CA . MET A 1 183 ? 14.112 9.835 -9.686 1.00 94.88 183 MET A CA 1
ATOM 1497 C C . MET A 1 183 ? 13.006 8.804 -9.870 1.00 94.88 183 MET A C 1
ATOM 1499 O O . MET A 1 183 ? 11.822 9.142 -9.970 1.00 94.88 183 MET A O 1
ATOM 1503 N N . TYR A 1 184 ? 13.400 7.535 -9.908 1.00 95.38 184 TYR A N 1
ATOM 1504 C CA . TYR A 1 184 ? 12.462 6.442 -10.095 1.00 95.38 184 TYR A CA 1
ATOM 1505 C C . TYR A 1 184 ? 12.865 5.163 -9.363 1.00 95.38 184 TYR A C 1
ATOM 1507 O O . TYR A 1 184 ? 14.037 4.928 -9.085 1.00 95.38 184 TYR A O 1
ATOM 1515 N N . ASN A 1 185 ? 11.879 4.330 -9.064 1.00 96.81 185 ASN A N 1
ATOM 1516 C CA . ASN A 1 185 ? 12.035 2.978 -8.549 1.00 96.81 185 ASN A CA 1
ATOM 1517 C C . ASN A 1 185 ? 11.068 2.082 -9.335 1.00 96.81 185 ASN A C 1
ATOM 1519 O O . ASN A 1 185 ? 9.878 2.386 -9.383 1.00 96.81 185 ASN A O 1
ATOM 1523 N N . LEU A 1 186 ? 11.573 0.995 -9.922 1.00 94.62 186 LEU A N 1
ATOM 1524 C CA . LEU A 1 186 ? 10.808 0.058 -10.742 1.00 94.62 186 LEU A CA 1
ATOM 1525 C C . LEU A 1 186 ? 10.350 -1.216 -10.014 1.00 94.62 186 LEU A C 1
ATOM 1527 O O . LEU A 1 186 ? 9.489 -1.913 -10.549 1.00 94.62 186 LEU A O 1
ATOM 1531 N N . ASN A 1 187 ? 10.879 -1.535 -8.826 1.00 95.81 187 ASN A N 1
ATOM 1532 C CA . ASN A 1 187 ? 10.521 -2.753 -8.093 1.00 95.81 187 ASN A CA 1
ATOM 1533 C C . ASN A 1 187 ? 10.368 -2.523 -6.579 1.00 95.81 187 ASN A C 1
ATOM 1535 O O . ASN A 1 187 ? 11.033 -1.696 -5.958 1.00 95.81 187 ASN A O 1
ATOM 1539 N N . ASP A 1 188 ? 9.497 -3.312 -5.952 1.00 96.00 188 ASP A N 1
ATOM 1540 C CA . ASP A 1 188 ? 9.244 -3.206 -4.517 1.00 96.00 188 ASP A CA 1
ATOM 1541 C C . ASP A 1 188 ? 10.521 -3.418 -3.683 1.00 96.00 188 ASP A C 1
ATOM 1543 O O . ASP A 1 188 ? 11.194 -4.451 -3.765 1.00 96.00 188 ASP A O 1
ATOM 1547 N N . GLY A 1 189 ? 10.794 -2.465 -2.794 1.00 95.06 189 GLY A N 1
ATOM 1548 C CA . GLY A 1 189 ? 11.903 -2.473 -1.843 1.00 95.06 189 GLY A CA 1
ATOM 1549 C C . GLY A 1 189 ? 13.217 -1.914 -2.371 1.00 95.06 189 GLY A C 1
ATOM 1550 O O . GLY A 1 189 ? 14.146 -1.773 -1.578 1.00 95.06 189 GLY A O 1
ATOM 1551 N N . ASP A 1 190 ? 13.301 -1.568 -3.653 1.00 95.31 190 ASP A N 1
ATOM 1552 C CA . ASP A 1 190 ? 14.474 -0.870 -4.163 1.00 95.31 190 ASP A CA 1
ATOM 1553 C C . ASP A 1 190 ? 14.516 0.585 -3.667 1.00 95.31 190 ASP A C 1
ATOM 1555 O O . ASP A 1 190 ? 13.530 1.166 -3.200 1.00 95.31 190 ASP A O 1
ATOM 1559 N N . LYS A 1 191 ? 15.696 1.195 -3.775 1.00 95.31 191 LYS A N 1
ATOM 1560 C CA . LYS A 1 191 ? 15.867 2.639 -3.595 1.00 95.31 191 LYS A CA 1
ATOM 1561 C C . LYS A 1 191 ? 15.472 3.382 -4.870 1.00 95.31 191 LYS A C 1
ATOM 1563 O O . LYS A 1 191 ? 15.453 2.807 -5.953 1.00 95.31 191 LYS A O 1
ATOM 1568 N N . CYS A 1 192 ? 15.238 4.685 -4.764 1.00 96.44 192 CYS A N 1
ATOM 1569 C CA . CYS A 1 192 ? 15.090 5.512 -5.958 1.00 96.44 192 CYS A CA 1
ATOM 1570 C C . CYS A 1 192 ? 16.451 5.736 -6.639 1.00 96.44 192 CYS A C 1
ATOM 1572 O O . CYS A 1 192 ? 17.448 6.055 -5.986 1.00 96.44 192 CYS A O 1
ATOM 1574 N N . TYR A 1 193 ? 16.472 5.610 -7.960 1.00 95.75 193 TYR A N 1
ATOM 1575 C CA . TYR A 1 193 ? 17.613 5.851 -8.836 1.00 95.75 193 TYR A CA 1
ATOM 1576 C C . TYR A 1 193 ? 17.439 7.178 -9.571 1.00 95.75 193 TYR A C 1
ATOM 1578 O O . TYR A 1 193 ? 16.318 7.587 -9.876 1.00 95.75 193 TYR A O 1
ATOM 1586 N N . LYS A 1 194 ? 18.552 7.861 -9.853 1.00 95.56 194 LYS A N 1
ATOM 1587 C CA . LYS A 1 194 ? 18.548 9.080 -10.669 1.00 95.56 194 LYS A CA 1
ATOM 1588 C C . LYS A 1 194 ? 18.096 8.733 -12.091 1.00 95.56 194 LYS A C 1
ATOM 1590 O O . LYS A 1 194 ? 18.559 7.738 -12.648 1.00 95.56 194 LYS A O 1
ATOM 1595 N N . CYS A 1 195 ? 17.216 9.548 -12.668 1.00 93.88 195 CYS A N 1
ATOM 1596 C CA . CYS A 1 195 ? 16.860 9.425 -14.076 1.00 93.88 195 CYS A CA 1
ATOM 1597 C C . CYS A 1 195 ? 18.096 9.680 -14.958 1.00 93.88 195 CYS A C 1
ATOM 1599 O O . CYS A 1 195 ? 18.799 10.666 -14.709 1.00 93.88 195 CYS A O 1
ATOM 1601 N N . PRO A 1 196 ? 18.391 8.813 -15.943 1.00 93.56 196 PRO A N 1
ATOM 1602 C CA . PRO A 1 196 ? 19.432 9.077 -16.930 1.00 93.56 196 PRO A CA 1
ATOM 1603 C C . PRO A 1 196 ? 19.155 10.351 -17.735 1.00 93.56 196 PRO A C 1
ATOM 1605 O O . PRO A 1 196 ? 18.001 10.752 -17.900 1.00 93.56 196 PRO A O 1
ATOM 1608 N N . ASP A 1 197 ? 20.217 10.954 -18.262 1.00 88.31 197 ASP A N 1
ATOM 1609 C CA . ASP A 1 197 ? 20.101 12.100 -19.164 1.00 88.31 197 ASP A CA 1
ATOM 1610 C C . ASP A 1 197 ? 19.381 11.671 -20.457 1.00 88.31 197 ASP A C 1
ATOM 1612 O O . ASP A 1 197 ? 19.556 10.543 -20.915 1.00 88.31 197 ASP A O 1
ATOM 1616 N N . ASP A 1 198 ? 18.545 12.551 -21.015 1.00 86.94 198 ASP A N 1
ATOM 1617 C CA . ASP A 1 198 ? 17.672 12.315 -22.184 1.00 86.94 198 ASP A CA 1
ATOM 1618 C C . ASP A 1 198 ? 16.514 11.313 -21.986 1.00 86.94 198 ASP A C 1
ATOM 1620 O O . ASP A 1 198 ? 15.779 11.016 -22.931 1.00 86.94 198 ASP A O 1
ATOM 1624 N N . PHE A 1 199 ? 16.303 10.807 -20.767 1.00 90.44 199 PHE A N 1
ATOM 1625 C CA . PHE A 1 199 ? 15.184 9.922 -20.431 1.00 90.44 199 PHE A CA 1
ATOM 1626 C C . PHE A 1 199 ? 14.083 10.693 -19.693 1.00 90.44 199 PHE A C 1
ATOM 1628 O O . PHE A 1 199 ? 14.333 11.693 -19.020 1.00 90.44 199 PHE A O 1
ATOM 1635 N N . LEU A 1 200 ? 12.844 10.193 -19.767 1.00 89.31 200 LEU A N 1
ATOM 1636 C CA . LEU A 1 200 ? 11.733 10.707 -18.958 1.00 89.31 200 LEU A CA 1
ATOM 1637 C C . LEU A 1 200 ? 11.358 9.698 -17.875 1.00 89.31 200 LEU A C 1
ATOM 1639 O O . LEU A 1 200 ? 10.845 8.618 -18.173 1.00 89.31 200 LEU A O 1
ATOM 1643 N N . CYS A 1 201 ? 11.570 10.066 -16.612 1.00 89.38 201 CYS A N 1
ATOM 1644 C CA . CYS A 1 201 ? 11.219 9.235 -15.465 1.00 89.38 201 CYS A CA 1
ATOM 1645 C C . CYS A 1 201 ? 10.145 9.892 -14.600 1.00 89.38 201 CYS A C 1
ATOM 1647 O O . CYS A 1 201 ? 10.211 11.088 -14.308 1.00 89.38 201 CYS A O 1
ATOM 1649 N N . GLN A 1 202 ? 9.183 9.097 -14.137 1.00 85.81 202 GLN A N 1
ATOM 1650 C CA . GLN A 1 202 ? 8.126 9.546 -13.236 1.00 85.81 202 GLN A CA 1
ATOM 1651 C C . GLN A 1 202 ? 7.873 8.497 -12.160 1.00 85.81 202 GLN A C 1
ATOM 1653 O O . GLN A 1 202 ? 7.076 7.587 -12.364 1.00 85.81 202 GLN A O 1
ATOM 1658 N N . LYS A 1 203 ? 8.509 8.648 -10.991 1.00 90.62 203 LYS A N 1
ATOM 1659 C CA . LYS A 1 203 ? 8.308 7.799 -9.803 1.00 90.62 203 LYS A CA 1
ATOM 1660 C C . LYS A 1 203 ? 8.466 6.300 -10.099 1.00 90.62 203 LYS A C 1
ATOM 1662 O O . LYS A 1 203 ? 9.533 5.749 -9.887 1.00 90.62 203 LYS A O 1
ATOM 1667 N N . SER A 1 204 ? 7.416 5.631 -10.557 1.00 92.12 204 SER A N 1
ATOM 1668 C CA . SER A 1 204 ? 7.379 4.202 -10.866 1.00 92.12 204 SER A CA 1
ATOM 1669 C C . SER A 1 204 ? 7.739 3.851 -12.313 1.00 92.12 204 SER A C 1
ATOM 1671 O O . SER A 1 204 ? 7.695 2.678 -12.674 1.00 92.12 204 SER A O 1
ATOM 1673 N N . SER A 1 205 ? 8.064 4.831 -13.159 1.00 89.44 205 SER A N 1
ATOM 1674 C CA . SER A 1 205 ? 8.331 4.597 -14.578 1.00 89.44 205 SER A CA 1
ATOM 1675 C C . SER A 1 205 ? 9.596 5.287 -15.079 1.00 89.44 205 SER A C 1
ATOM 1677 O O . SER A 1 205 ? 10.014 6.336 -14.583 1.00 89.44 205 SER A O 1
ATOM 1679 N N . ILE A 1 206 ? 10.174 4.678 -16.111 1.00 89.62 206 ILE A N 1
ATOM 1680 C CA . ILE A 1 206 ? 11.227 5.228 -16.960 1.00 89.62 206 ILE A CA 1
ATOM 1681 C C . ILE A 1 206 ? 10.816 5.008 -18.416 1.00 89.62 206 ILE A C 1
ATOM 1683 O O . ILE A 1 206 ? 10.351 3.919 -18.771 1.00 89.62 206 ILE A O 1
ATOM 1687 N N . SER A 1 207 ? 10.971 6.045 -19.229 1.00 89.06 207 SER A N 1
ATOM 1688 C CA . SER A 1 207 ? 10.637 6.059 -20.650 1.00 89.06 207 SER A CA 1
ATOM 1689 C C . SER A 1 207 ? 11.920 6.276 -21.445 1.00 89.06 207 SER A C 1
ATOM 1691 O O . SER A 1 207 ? 12.620 7.270 -21.235 1.00 89.06 207 SER A O 1
ATOM 1693 N N . LEU A 1 208 ? 12.246 5.312 -22.304 1.00 88.88 208 LEU A N 1
ATOM 1694 C CA . LEU A 1 208 ? 13.483 5.280 -23.081 1.00 88.88 208 LEU A CA 1
ATOM 1695 C C . LEU A 1 208 ? 13.361 6.166 -24.328 1.00 88.88 208 LEU A C 1
ATOM 1697 O O . LEU A 1 208 ? 12.370 6.036 -25.044 1.00 88.88 208 LEU A O 1
ATOM 1701 N N . PRO A 1 209 ? 14.345 7.011 -24.662 1.00 89.19 209 PRO A N 1
ATOM 1702 C CA . PRO A 1 209 ? 14.369 7.677 -25.958 1.00 89.19 209 PRO A CA 1
ATOM 1703 C C . PRO A 1 209 ? 14.542 6.678 -27.105 1.00 89.19 209 PRO A C 1
ATOM 1705 O O . PRO A 1 209 ? 15.022 5.555 -26.918 1.00 89.19 209 PRO A O 1
ATOM 1708 N N . LYS A 1 210 ? 14.163 7.103 -28.317 1.00 88.06 210 LYS A N 1
ATOM 1709 C CA . LYS A 1 210 ? 14.460 6.368 -29.554 1.00 88.06 210 LYS A CA 1
ATOM 1710 C C . LYS A 1 210 ? 15.943 5.954 -29.594 1.00 88.06 210 LYS A C 1
ATOM 1712 O O . LYS A 1 210 ? 16.815 6.677 -29.113 1.00 88.06 210 LYS A O 1
ATOM 1717 N N . GLY A 1 211 ? 16.223 4.771 -30.133 1.00 88.25 211 GLY A N 1
ATOM 1718 C CA . GLY A 1 211 ? 17.559 4.172 -30.187 1.00 88.25 211 GLY A CA 1
ATOM 1719 C C . GLY A 1 211 ? 17.956 3.352 -28.959 1.00 88.25 211 GLY A C 1
ATOM 1720 O O . GLY A 1 211 ? 19.076 2.841 -28.923 1.00 88.25 211 GLY A O 1
ATOM 1721 N N . PHE A 1 212 ? 17.067 3.189 -27.977 1.00 88.94 212 PHE A N 1
ATOM 1722 C CA . PHE A 1 212 ? 17.284 2.336 -26.810 1.00 88.94 212 PHE A CA 1
ATOM 1723 C C . PHE A 1 212 ? 16.260 1.207 -26.731 1.00 88.94 212 PHE A C 1
ATOM 1725 O O . PHE A 1 212 ? 15.106 1.351 -27.131 1.00 88.94 212 PHE A O 1
ATOM 1732 N N . TRP A 1 213 ? 16.701 0.087 -26.166 1.00 86.75 213 TRP A N 1
ATOM 1733 C CA . TRP A 1 213 ? 15.911 -1.119 -25.964 1.00 86.75 213 TRP A CA 1
ATOM 1734 C C . TRP A 1 213 ? 16.002 -1.571 -24.507 1.00 86.75 213 TRP A C 1
ATOM 1736 O O . TRP A 1 213 ? 17.068 -1.498 -23.885 1.00 86.75 213 TRP A O 1
ATOM 1746 N N . ARG A 1 214 ? 14.895 -2.081 -23.963 1.00 85.62 214 ARG A N 1
ATOM 1747 C CA . ARG A 1 214 ? 14.880 -2.817 -22.692 1.00 85.62 214 ARG A CA 1
ATOM 1748 C C . ARG A 1 214 ? 14.013 -4.058 -22.814 1.00 85.62 214 ARG A C 1
ATOM 1750 O O . ARG A 1 214 ? 13.024 -4.064 -23.537 1.00 85.62 214 ARG A O 1
ATOM 1757 N N . SER A 1 215 ? 14.348 -5.074 -22.031 1.00 81.44 215 SER A N 1
ATOM 1758 C CA . SER A 1 215 ? 13.629 -6.348 -22.041 1.00 81.44 215 SER A CA 1
ATOM 1759 C C . SER A 1 215 ? 12.251 -6.272 -21.384 1.00 81.44 215 SER A C 1
ATOM 1761 O O . SER A 1 215 ? 11.348 -7.003 -21.774 1.00 81.44 215 SER A O 1
ATOM 1763 N N . LYS A 1 216 ? 12.090 -5.432 -20.350 1.00 83.25 216 LYS A N 1
ATOM 1764 C CA . LYS A 1 216 ? 10.855 -5.298 -19.557 1.00 83.25 216 LYS A CA 1
ATOM 1765 C C . LYS A 1 216 ? 10.715 -3.893 -18.984 1.00 83.25 216 LYS A C 1
ATOM 1767 O O . LYS A 1 216 ? 11.716 -3.250 -18.676 1.00 83.25 216 LYS A O 1
ATOM 1772 N N . ASN A 1 217 ? 9.479 -3.462 -18.728 1.00 83.44 217 ASN A N 1
ATOM 1773 C CA . ASN A 1 217 ? 9.191 -2.129 -18.182 1.00 83.44 217 ASN A CA 1
ATOM 1774 C C . ASN A 1 217 ? 9.791 -1.863 -16.799 1.00 83.44 217 ASN A C 1
ATOM 1776 O O . ASN A 1 217 ? 10.097 -0.719 -16.481 1.00 83.44 217 ASN A O 1
ATOM 1780 N N . ASN A 1 218 ? 9.981 -2.909 -15.997 1.00 88.19 218 ASN A N 1
ATOM 1781 C CA . ASN A 1 218 ? 10.560 -2.817 -14.660 1.00 88.19 218 ASN A CA 1
ATOM 1782 C C . ASN A 1 218 ? 12.066 -3.148 -14.604 1.00 88.19 218 ASN A C 1
ATOM 1784 O O . ASN A 1 218 ? 12.623 -3.329 -13.520 1.00 88.19 218 ASN A O 1
ATOM 1788 N N . SER A 1 219 ? 12.730 -3.248 -15.761 1.00 89.62 219 SER A N 1
ATOM 1789 C CA . SER A 1 219 ? 14.179 -3.444 -15.845 1.00 89.62 219 SER A CA 1
ATOM 1790 C C . SER A 1 219 ? 14.920 -2.116 -15.686 1.00 89.62 219 SER A C 1
ATOM 1792 O O . SER A 1 219 ? 14.653 -1.169 -16.424 1.00 89.62 219 SER A O 1
ATOM 1794 N N . TYR A 1 220 ? 15.909 -2.075 -14.789 1.00 91.12 220 TYR A N 1
ATOM 1795 C CA . TYR A 1 220 ? 16.885 -0.975 -14.727 1.00 91.12 220 TYR A CA 1
ATOM 1796 C C . TYR A 1 220 ? 17.936 -1.049 -15.836 1.00 91.12 220 TYR A C 1
ATOM 1798 O O . TYR A 1 220 ? 18.625 -0.069 -16.101 1.00 91.12 220 TYR A O 1
ATOM 1806 N N . ASN A 1 221 ? 18.059 -2.209 -16.483 1.00 90.81 221 ASN A N 1
ATOM 1807 C CA . ASN A 1 221 ? 18.990 -2.416 -17.578 1.00 90.81 221 ASN A CA 1
ATOM 1808 C C . ASN A 1 221 ? 18.310 -2.079 -18.901 1.00 90.81 221 ASN A C 1
ATOM 1810 O O . ASN A 1 221 ? 17.250 -2.627 -19.228 1.00 90.81 221 ASN A O 1
ATOM 1814 N N . TYR A 1 222 ? 18.971 -1.219 -19.662 1.00 89.88 222 TYR A N 1
ATOM 1815 C CA . TYR A 1 222 ? 18.640 -0.848 -21.028 1.00 89.88 222 TYR A CA 1
ATOM 1816 C C . TYR A 1 222 ? 19.927 -0.830 -21.852 1.00 89.88 222 TYR A C 1
ATOM 1818 O O . TYR A 1 222 ? 21.024 -0.669 -21.315 1.00 89.88 222 TYR A O 1
ATOM 1826 N N . ILE A 1 223 ? 19.801 -1.019 -23.161 1.00 89.12 223 ILE A N 1
ATOM 1827 C CA . ILE A 1 223 ? 20.934 -1.109 -24.080 1.00 89.12 223 ILE A CA 1
ATOM 1828 C C . ILE A 1 223 ? 20.676 -0.171 -25.257 1.00 89.12 223 ILE A C 1
ATOM 1830 O O . ILE A 1 223 ? 19.546 -0.038 -25.728 1.00 89.12 223 ILE A O 1
ATOM 1834 N N . LYS A 1 224 ? 21.731 0.498 -25.725 1.00 89.25 224 LYS A N 1
ATOM 1835 C CA . LYS A 1 224 ? 21.690 1.296 -26.949 1.00 89.25 224 LYS A CA 1
ATOM 1836 C C . LYS A 1 224 ? 21.707 0.366 -28.161 1.00 89.25 224 LYS A C 1
ATOM 1838 O O . LYS A 1 224 ? 22.558 -0.516 -28.250 1.00 89.25 224 LYS A O 1
ATOM 1843 N N . CYS A 1 225 ? 20.795 0.578 -29.095 1.00 86.31 225 CYS A N 1
ATOM 1844 C CA . CYS A 1 225 ? 20.742 -0.202 -30.323 1.00 86.31 225 CYS A CA 1
ATOM 1845 C C . CYS A 1 225 ? 21.855 0.216 -31.285 1.00 86.31 225 CYS A C 1
ATOM 1847 O O . CYS A 1 225 ? 22.301 1.367 -31.275 1.00 86.31 225 CYS A O 1
ATOM 1849 N N . PHE A 1 226 ? 22.310 -0.727 -32.113 1.00 81.00 226 PHE A N 1
ATOM 1850 C CA . PHE A 1 226 ? 23.390 -0.485 -33.072 1.00 81.00 226 PHE A CA 1
ATOM 1851 C C . PHE A 1 226 ? 23.019 0.617 -34.072 1.00 81.00 226 PHE A C 1
ATOM 1853 O O . PHE A 1 226 ? 23.790 1.553 -34.280 1.00 81.00 226 PHE A O 1
ATOM 1860 N N . GLY A 1 227 ? 21.818 0.552 -34.641 1.00 78.19 227 GLY A N 1
ATOM 1861 C CA . GLY A 1 227 ? 21.191 1.631 -35.392 1.00 78.19 227 GLY A CA 1
ATOM 1862 C C . GLY A 1 227 ? 20.179 2.376 -34.525 1.00 78.19 227 GLY A C 1
ATOM 1863 O O . GLY A 1 227 ? 19.195 1.794 -34.072 1.00 78.19 227 GLY A O 1
ATOM 1864 N N . TYR A 1 228 ? 20.369 3.689 -34.348 1.00 76.00 228 TYR A N 1
ATOM 1865 C CA . TYR A 1 228 ? 19.439 4.550 -33.596 1.00 76.00 228 TYR A CA 1
ATOM 1866 C C . TYR A 1 228 ? 17.993 4.458 -34.106 1.00 76.00 228 TYR A C 1
ATOM 1868 O O . TYR A 1 228 ? 17.046 4.604 -33.340 1.00 76.00 228 TYR A O 1
ATOM 1876 N N . PHE A 1 229 ? 17.815 4.208 -35.404 1.00 78.94 229 PHE A N 1
ATOM 1877 C CA . PHE A 1 229 ? 16.494 4.102 -36.007 1.00 78.94 229 PHE A CA 1
ATOM 1878 C C . PHE A 1 229 ? 15.793 2.776 -35.723 1.00 78.94 229 PHE A C 1
ATOM 1880 O O . PHE A 1 229 ? 14.578 2.783 -35.769 1.00 78.94 229 PHE A O 1
ATOM 1887 N N . GLN A 1 230 ? 16.506 1.694 -35.392 1.00 82.00 230 GLN A N 1
ATOM 1888 C CA . GLN A 1 230 ? 15.927 0.349 -35.251 1.00 82.00 230 GLN A CA 1
ATOM 1889 C C . GLN A 1 230 ? 15.043 0.191 -34.018 1.00 82.00 230 GLN A C 1
ATOM 1891 O O . GLN A 1 230 ? 14.128 -0.631 -34.009 1.00 82.00 230 GLN A O 1
ATOM 1896 N N . CYS A 1 231 ? 15.365 0.945 -32.966 1.00 87.81 231 CYS A N 1
ATOM 1897 C CA . CYS A 1 231 ? 14.658 0.874 -31.705 1.00 87.81 231 CYS A CA 1
ATOM 1898 C C . CYS A 1 231 ? 13.790 2.106 -31.527 1.00 87.81 231 CYS A C 1
ATOM 1900 O O . CYS A 1 231 ? 14.317 3.214 -31.476 1.00 87.81 231 CYS A O 1
ATOM 1902 N N . VAL A 1 232 ? 12.477 1.932 -31.418 1.00 85.62 232 VAL A N 1
ATOM 1903 C CA . VAL A 1 232 ? 11.519 3.046 -31.420 1.00 85.62 232 VAL A CA 1
ATOM 1904 C C . VAL A 1 232 ? 11.524 3.860 -30.121 1.00 85.62 232 VAL A C 1
ATOM 1906 O O . VAL A 1 232 ? 11.216 5.049 -30.161 1.00 85.62 232 VAL A O 1
ATOM 1909 N N . GLY A 1 233 ? 11.950 3.264 -29.000 1.00 84.62 233 GLY A N 1
ATOM 1910 C CA . GLY A 1 233 ? 11.868 3.876 -27.667 1.00 84.62 233 GLY A CA 1
ATOM 1911 C C . GLY A 1 233 ? 10.426 3.999 -27.142 1.00 84.62 233 GLY A C 1
ATOM 1912 O O . GLY A 1 233 ? 9.479 3.543 -27.770 1.00 84.62 233 GLY A O 1
ATOM 1913 N N . ASP A 1 234 ? 10.263 4.608 -25.967 1.00 83.56 234 ASP A N 1
ATOM 1914 C CA . ASP A 1 234 ? 8.973 5.000 -25.375 1.00 83.56 234 ASP A CA 1
ATOM 1915 C C . ASP A 1 234 ? 8.627 6.482 -25.636 1.00 83.56 234 ASP A C 1
ATOM 1917 O O . ASP A 1 234 ? 7.465 6.877 -25.526 1.00 83.56 234 ASP A O 1
ATOM 1921 N N . ILE A 1 235 ? 9.628 7.316 -25.939 1.00 81.31 235 ILE A N 1
ATOM 1922 C CA . ILE A 1 235 ? 9.466 8.757 -26.183 1.00 81.31 235 ILE A CA 1
ATOM 1923 C C . ILE A 1 235 ? 10.029 9.138 -27.551 1.00 81.31 235 ILE A C 1
ATOM 1925 O O . ILE A 1 235 ? 11.116 8.701 -27.942 1.00 81.31 235 ILE A O 1
ATOM 1929 N N . ASP A 1 236 ? 9.304 9.997 -28.260 1.00 68.88 236 ASP A N 1
ATOM 1930 C CA . ASP A 1 236 ? 9.808 10.713 -29.428 1.00 68.88 236 ASP A CA 1
ATOM 1931 C C . ASP A 1 236 ? 9.749 12.236 -29.212 1.00 68.88 236 ASP A C 1
ATOM 1933 O O . ASP A 1 236 ? 9.443 12.716 -28.122 1.00 68.88 236 ASP A O 1
ATOM 1937 N N . ARG A 1 237 ? 10.076 13.022 -30.247 1.00 55.06 237 ARG A N 1
ATOM 1938 C CA . ARG A 1 237 ? 10.047 14.496 -30.176 1.00 55.06 237 ARG A CA 1
ATOM 1939 C C . ARG A 1 237 ? 8.642 15.078 -29.943 1.00 55.06 237 ARG A C 1
ATOM 1941 O O . ARG A 1 237 ? 8.541 16.277 -29.706 1.00 55.06 237 ARG A O 1
ATOM 1948 N N . VAL A 1 238 ? 7.588 14.271 -30.063 1.00 55.16 238 VAL A N 1
ATOM 1949 C CA . VAL A 1 238 ? 6.181 14.693 -30.084 1.00 55.16 238 VAL A CA 1
ATOM 1950 C C . VAL A 1 238 ? 5.417 14.186 -28.849 1.00 55.16 238 VAL A C 1
ATOM 1952 O O . VAL A 1 238 ? 4.416 14.791 -28.474 1.00 55.16 238 VAL A O 1
ATOM 1955 N N . GLY A 1 239 ? 5.900 13.149 -28.153 1.00 57.56 239 GLY A N 1
ATOM 1956 C CA . GLY A 1 239 ? 5.354 12.714 -26.865 1.00 57.56 239 GLY A CA 1
ATOM 1957 C C . GLY A 1 239 ? 5.703 11.275 -26.469 1.00 57.56 239 GLY A C 1
ATOM 1958 O O . GLY A 1 239 ? 6.628 10.660 -26.999 1.00 57.56 239 GLY A O 1
ATOM 1959 N N . ILE A 1 240 ? 4.950 10.741 -25.500 1.00 62.94 240 ILE A N 1
ATOM 1960 C CA . ILE A 1 240 ? 5.001 9.327 -25.093 1.00 62.94 240 ILE A CA 1
ATOM 1961 C C . ILE A 1 240 ? 4.197 8.515 -26.114 1.00 62.94 240 ILE A C 1
ATOM 1963 O O . ILE A 1 240 ? 3.019 8.805 -26.325 1.00 62.94 240 ILE A O 1
ATOM 1967 N N . LYS A 1 241 ? 4.810 7.498 -26.728 1.00 61.03 241 LYS A N 1
ATOM 1968 C CA . LYS A 1 241 ? 4.100 6.548 -27.601 1.00 61.03 241 LYS A CA 1
ATOM 1969 C C . LYS A 1 241 ? 3.500 5.415 -26.773 1.00 61.03 241 LYS A C 1
ATOM 1971 O O . LYS A 1 241 ? 4.067 5.013 -25.758 1.00 61.03 241 LYS A O 1
ATOM 1976 N N . GLU A 1 242 ? 2.329 4.934 -27.185 1.00 53.78 242 GLU A N 1
ATOM 1977 C CA . GLU A 1 242 ? 1.606 3.865 -26.491 1.00 53.78 242 GLU A CA 1
ATOM 1978 C C . GLU A 1 242 ? 2.456 2.606 -26.270 1.00 53.78 242 GLU A C 1
ATOM 1980 O O . GLU A 1 242 ? 3.361 2.263 -27.030 1.00 53.78 242 GLU A O 1
ATOM 1985 N N . GLN A 1 243 ? 2.157 1.931 -25.161 1.00 47.66 243 GLN A N 1
ATOM 1986 C CA . GLN A 1 243 ? 2.954 0.858 -24.589 1.00 47.66 243 GLN A CA 1
ATOM 1987 C C . GLN A 1 243 ? 2.529 -0.516 -25.123 1.00 47.66 243 GLN A C 1
ATOM 1989 O O . GLN A 1 243 ? 1.548 -1.083 -24.647 1.00 47.66 243 GLN A O 1
ATOM 1994 N N . PHE A 1 244 ? 3.312 -1.103 -26.029 1.00 50.94 244 PHE A N 1
ATOM 1995 C CA . PHE A 1 244 ? 3.166 -2.517 -26.404 1.00 50.94 244 PHE A CA 1
ATOM 1996 C C . PHE A 1 244 ? 3.638 -3.448 -25.264 1.00 50.94 244 PHE A C 1
ATOM 1998 O O . PHE A 1 244 ? 4.455 -3.057 -24.422 1.00 50.94 244 PHE A O 1
ATOM 2005 N N . SER A 1 245 ? 3.079 -4.659 -25.178 1.00 48.81 245 SER A N 1
ATOM 2006 C CA . SER A 1 245 ? 3.198 -5.566 -24.021 1.00 48.81 245 SER A CA 1
ATOM 2007 C C . SER A 1 245 ? 4.159 -6.749 -24.211 1.00 48.81 245 SER A C 1
ATOM 2009 O O . SER A 1 245 ? 4.141 -7.666 -23.391 1.00 48.81 245 SER A O 1
ATOM 2011 N N . ASP A 1 246 ? 4.972 -6.768 -25.269 1.00 57.31 246 ASP A N 1
ATOM 2012 C CA . ASP A 1 246 ? 5.817 -7.911 -25.637 1.00 57.31 246 ASP A CA 1
ATOM 2013 C C . ASP A 1 246 ? 7.305 -7.552 -25.842 1.00 57.31 246 ASP A C 1
ATOM 2015 O O . ASP A 1 246 ? 7.717 -6.396 -25.758 1.00 57.31 246 ASP A O 1
ATOM 2019 N N . GLU A 1 247 ? 8.145 -8.572 -26.054 1.00 57.06 247 GLU A N 1
ATOM 2020 C CA . GLU A 1 247 ? 9.608 -8.440 -26.204 1.00 57.06 247 GLU A CA 1
ATOM 2021 C C . GLU A 1 247 ? 10.029 -7.588 -27.417 1.00 57.06 247 GLU A C 1
ATOM 2023 O O . GLU A 1 247 ? 11.123 -7.019 -27.419 1.00 57.06 247 GLU A O 1
ATOM 2028 N N . ASN A 1 248 ? 9.153 -7.459 -28.421 1.00 66.62 248 ASN A N 1
ATOM 2029 C CA . ASN A 1 248 ? 9.382 -6.650 -29.619 1.00 66.62 248 ASN A CA 1
ATOM 2030 C C . ASN A 1 248 ? 8.807 -5.235 -29.524 1.00 66.62 248 ASN A C 1
ATOM 2032 O O . ASN A 1 248 ? 8.938 -4.472 -30.479 1.00 66.62 248 ASN A O 1
ATOM 2036 N N . ARG A 1 249 ? 8.280 -4.840 -28.356 1.00 71.06 249 ARG A N 1
ATOM 2037 C CA . ARG A 1 249 ? 7.793 -3.486 -28.040 1.00 71.06 249 ARG A CA 1
ATOM 2038 C C . ARG A 1 249 ? 8.696 -2.359 -28.541 1.00 71.06 249 ARG A C 1
ATOM 2040 O O . ARG A 1 249 ? 8.211 -1.273 -28.841 1.00 71.06 249 ARG A O 1
ATOM 2047 N N . TYR A 1 250 ? 10.005 -2.591 -28.562 1.00 81.56 250 TYR A N 1
ATOM 2048 C CA . TYR A 1 250 ? 10.995 -1.581 -28.910 1.00 81.56 250 TYR A CA 1
ATOM 2049 C C . TYR A 1 250 ? 11.477 -1.641 -30.352 1.00 81.56 250 TYR A C 1
ATOM 2051 O O . TYR A 1 250 ? 12.272 -0.783 -30.703 1.00 81.56 250 TYR A O 1
ATOM 2059 N N . CYS A 1 251 ? 11.036 -2.584 -31.181 1.00 86.44 251 CYS A N 1
ATOM 2060 C CA . CYS A 1 251 ? 11.529 -2.722 -32.548 1.00 86.44 251 CYS A CA 1
ATOM 2061 C C . CYS A 1 251 ? 10.661 -1.972 -33.558 1.00 86.44 251 CYS A C 1
ATOM 2063 O O . CYS A 1 251 ? 9.438 -1.986 -33.465 1.00 86.44 251 CYS A O 1
ATOM 2065 N N . GLU A 1 252 ? 11.300 -1.318 -34.533 1.00 87.44 252 GLU A N 1
ATOM 2066 C CA . GLU A 1 252 ? 10.606 -0.880 -35.751 1.00 87.44 252 GLU A CA 1
ATOM 2067 C C . GLU A 1 252 ? 9.989 -2.103 -36.442 1.00 87.44 252 GLU A C 1
ATOM 2069 O O . GLU A 1 252 ? 10.589 -3.185 -36.444 1.00 87.44 252 GLU A O 1
ATOM 2074 N N . GLU A 1 253 ? 8.819 -1.913 -37.051 1.00 88.12 253 GLU A N 1
ATOM 2075 C CA . GLU A 1 253 ? 8.053 -2.973 -37.705 1.00 88.12 253 GLU A CA 1
ATOM 2076 C C . GLU A 1 253 ? 8.935 -3.858 -38.603 1.00 88.12 253 GLU A C 1
ATOM 2078 O O . GLU A 1 253 ? 9.780 -3.380 -39.365 1.00 88.12 253 GLU A O 1
ATOM 2083 N N . GLY A 1 254 ? 8.756 -5.172 -38.486 1.00 88.88 254 GLY A N 1
ATOM 2084 C CA . GLY A 1 254 ? 9.525 -6.172 -39.217 1.00 88.88 254 GLY A CA 1
ATOM 2085 C C . GLY A 1 254 ? 10.841 -6.590 -38.571 1.00 88.88 254 GLY A C 1
ATOM 2086 O O . GLY A 1 254 ? 11.329 -7.679 -38.883 1.00 88.88 254 GLY A O 1
ATOM 2087 N N . ASN A 1 255 ? 11.392 -5.792 -37.650 1.00 89.81 255 ASN A N 1
ATOM 2088 C CA . ASN A 1 255 ? 12.566 -6.168 -36.865 1.00 89.81 255 ASN A CA 1
ATOM 2089 C C . ASN A 1 255 ? 12.156 -6.884 -35.573 1.00 89.81 255 ASN A C 1
ATOM 2091 O O . ASN A 1 255 ? 11.106 -6.599 -34.995 1.00 89.81 255 ASN A O 1
ATOM 2095 N N . ILE A 1 256 ? 12.999 -7.804 -35.109 1.00 89.19 256 ILE A N 1
ATOM 2096 C CA . ILE A 1 256 ? 12.797 -8.613 -33.908 1.00 89.19 256 ILE A CA 1
ATOM 2097 C C . ILE A 1 256 ? 14.115 -8.841 -33.163 1.00 89.19 256 ILE A C 1
ATOM 2099 O O . ILE A 1 256 ? 15.210 -8.586 -33.676 1.00 89.19 256 ILE A O 1
ATOM 2103 N N . GLY A 1 257 ? 13.993 -9.385 -31.953 1.00 83.50 257 GLY A N 1
ATOM 2104 C CA . GLY A 1 257 ? 15.122 -9.843 -31.150 1.00 83.50 257 GLY A CA 1
ATOM 2105 C C . GLY A 1 257 ? 15.753 -8.740 -30.305 1.00 83.50 257 GLY A C 1
ATOM 2106 O O . GLY A 1 257 ? 15.384 -7.565 -30.366 1.00 83.50 257 GLY A O 1
ATOM 2107 N N . ALA A 1 258 ? 16.729 -9.127 -29.482 1.00 75.88 258 ALA A N 1
ATOM 2108 C CA . ALA A 1 258 ? 17.464 -8.171 -28.666 1.00 75.88 258 ALA A CA 1
ATOM 2109 C C . ALA A 1 258 ? 18.185 -7.165 -29.581 1.00 75.88 258 ALA A C 1
ATOM 2111 O O . ALA A 1 258 ? 18.980 -7.556 -30.433 1.00 75.88 258 ALA A O 1
ATOM 2112 N N . LEU A 1 259 ? 17.912 -5.869 -29.387 1.00 81.69 259 LEU A N 1
ATOM 2113 C CA . LEU A 1 259 ? 18.425 -4.758 -30.209 1.00 81.69 259 LEU A CA 1
ATOM 2114 C C . LEU A 1 259 ? 17.852 -4.661 -31.633 1.00 81.69 259 LEU A C 1
ATOM 2116 O O . LEU A 1 259 ? 18.360 -3.863 -32.421 1.00 81.69 259 LEU A O 1
ATOM 2120 N N . CYS A 1 260 ? 16.796 -5.417 -31.955 1.00 87.81 260 CYS A N 1
ATOM 2121 C CA . CYS A 1 260 ? 16.025 -5.255 -33.191 1.00 87.81 260 CYS A CA 1
ATOM 2122 C C . CYS A 1 260 ? 16.859 -5.434 -34.470 1.00 87.81 260 CYS A C 1
ATOM 2124 O O . CYS A 1 260 ? 16.725 -4.670 -35.426 1.00 87.81 260 CYS A O 1
ATOM 2126 N N . MET A 1 261 ? 17.776 -6.406 -34.462 1.00 87.81 261 MET A N 1
ATOM 2127 C CA . MET A 1 261 ? 18.731 -6.640 -35.554 1.00 87.81 261 MET A CA 1
ATOM 2128 C C . MET A 1 261 ? 18.293 -7.715 -36.548 1.00 87.81 261 MET A C 1
ATOM 2130 O O . MET A 1 261 ? 18.822 -7.750 -37.663 1.00 87.81 261 MET A O 1
ATOM 2134 N N . ASP A 1 262 ? 17.359 -8.576 -36.151 1.00 90.38 262 ASP A N 1
ATOM 2135 C CA . ASP A 1 262 ? 16.878 -9.686 -36.964 1.00 90.38 262 ASP A CA 1
ATOM 2136 C C . ASP A 1 262 ? 15.527 -9.347 -37.589 1.00 90.38 262 ASP A C 1
ATOM 2138 O O . ASP A 1 262 ? 14.780 -8.532 -37.059 1.00 90.38 262 ASP A O 1
ATOM 2142 N N . CYS A 1 263 ? 15.197 -9.982 -38.713 1.00 91.44 263 CYS A N 1
ATOM 2143 C CA . CYS A 1 263 ? 13.884 -9.827 -39.336 1.00 91.44 263 CYS A CA 1
ATOM 2144 C C . CYS A 1 263 ? 12.923 -10.915 -38.865 1.00 91.44 263 CYS A C 1
ATOM 2146 O O . CYS A 1 263 ? 13.330 -12.059 -38.655 1.00 91.44 263 CYS A O 1
ATOM 2148 N N . ASP A 1 264 ? 11.634 -10.589 -38.774 1.00 91.94 264 ASP A N 1
ATOM 2149 C CA . ASP A 1 264 ? 10.577 -11.574 -38.538 1.00 91.94 264 ASP A CA 1
ATOM 2150 C C . ASP A 1 264 ? 10.326 -12.435 -39.784 1.00 91.94 264 ASP A C 1
ATOM 2152 O O . ASP A 1 264 ? 9.333 -12.281 -40.497 1.00 91.94 264 ASP A O 1
ATOM 2156 N N . LEU A 1 265 ? 11.255 -13.354 -40.067 1.00 92.62 265 LEU A N 1
ATOM 2157 C CA . LEU A 1 265 ? 11.238 -14.212 -41.261 1.00 92.62 265 LEU A CA 1
ATOM 2158 C C . LEU A 1 265 ? 9.954 -15.045 -41.385 1.00 92.62 265 LEU A C 1
ATOM 2160 O O . LEU A 1 265 ? 9.561 -15.440 -42.484 1.00 92.62 265 LEU A O 1
ATOM 2164 N N . TYR A 1 266 ? 9.306 -15.327 -40.255 1.00 92.69 266 TYR A N 1
ATOM 2165 C CA . TYR A 1 266 ? 8.148 -16.211 -40.176 1.00 92.69 266 TYR A CA 1
ATOM 2166 C C . TYR A 1 266 ? 6.844 -15.481 -39.841 1.00 92.69 266 TYR A C 1
ATOM 2168 O O . TYR A 1 266 ? 5.795 -16.121 -39.855 1.00 92.69 266 TYR A O 1
ATOM 2176 N N . GLY A 1 267 ? 6.890 -14.173 -39.573 1.00 89.56 267 GLY A N 1
ATOM 2177 C CA . GLY A 1 267 ? 5.725 -13.372 -39.194 1.00 89.56 267 GLY A CA 1
ATOM 2178 C C . GLY A 1 267 ? 5.119 -13.742 -37.849 1.00 89.56 267 GLY A C 1
ATOM 2179 O O . GLY A 1 267 ? 3.907 -13.664 -37.676 1.00 89.56 267 GLY A O 1
ATOM 2180 N N . LYS A 1 268 ? 5.950 -14.173 -36.898 1.00 89.56 268 LYS A N 1
ATOM 2181 C CA . LYS A 1 268 ? 5.498 -14.595 -35.568 1.00 89.56 268 LYS A CA 1
ATOM 2182 C C . LYS A 1 268 ? 5.052 -13.417 -34.696 1.00 89.56 268 LYS A C 1
ATOM 2184 O O . LYS A 1 268 ? 4.209 -13.602 -33.824 1.00 89.56 268 LYS A O 1
ATOM 2189 N N . TYR A 1 269 ? 5.640 -12.243 -34.892 1.00 86.81 269 TYR A N 1
ATOM 2190 C CA . TYR A 1 269 ? 5.451 -11.069 -34.041 1.00 86.81 269 TYR A CA 1
ATOM 2191 C C . TYR A 1 269 ? 4.676 -9.959 -34.747 1.00 86.81 269 TYR A C 1
ATOM 2193 O O . TYR A 1 269 ? 3.846 -9.304 -34.127 1.00 86.81 269 TYR A O 1
ATOM 2201 N N . TRP A 1 270 ? 4.903 -9.780 -36.047 1.00 87.31 270 TRP A N 1
ATOM 2202 C CA . TRP A 1 270 ? 4.243 -8.740 -36.845 1.00 87.31 270 TRP A CA 1
ATOM 2203 C C . TRP A 1 270 ? 3.087 -9.275 -37.705 1.00 87.31 270 TRP A C 1
ATOM 2205 O O . TRP A 1 270 ? 2.485 -8.519 -38.460 1.00 87.31 270 TRP A O 1
ATOM 2215 N N . ASN A 1 271 ? 2.768 -10.573 -37.601 1.00 89.62 271 ASN A N 1
ATOM 2216 C CA . ASN A 1 271 ? 1.782 -11.292 -38.430 1.00 89.62 271 ASN A CA 1
ATOM 2217 C C . ASN A 1 271 ? 2.072 -11.262 -39.942 1.00 89.62 271 ASN A C 1
ATOM 2219 O O . ASN A 1 271 ? 1.219 -11.608 -40.756 1.00 89.62 271 ASN A O 1
ATOM 2223 N N . GLU A 1 272 ? 3.281 -10.863 -40.322 1.00 90.81 272 GLU A N 1
ATOM 2224 C CA . GLU A 1 272 ? 3.718 -10.643 -41.696 1.00 90.81 272 GLU A CA 1
ATOM 2225 C C . GLU A 1 272 ? 5.164 -11.110 -41.831 1.00 90.81 272 GLU A C 1
ATOM 2227 O O . GLU A 1 272 ? 5.952 -10.964 -40.900 1.00 90.81 272 GLU A O 1
ATOM 2232 N N . LYS A 1 273 ? 5.541 -11.683 -42.975 1.00 93.25 273 LYS A N 1
ATOM 2233 C CA . LYS A 1 273 ? 6.924 -12.135 -43.187 1.00 93.25 273 LYS A CA 1
ATOM 2234 C C . LYS A 1 273 ? 7.796 -10.970 -43.626 1.00 93.25 273 LYS A C 1
ATOM 2236 O O . LYS A 1 273 ? 7.426 -10.236 -44.541 1.00 93.25 273 LYS A O 1
ATOM 2241 N N . TYR A 1 274 ? 8.980 -10.852 -43.041 1.00 93.69 274 TYR A N 1
ATOM 2242 C CA . TYR A 1 274 ? 9.974 -9.851 -43.422 1.00 93.69 274 TYR A CA 1
ATOM 2243 C C . TYR A 1 274 ? 11.281 -10.528 -43.810 1.00 93.69 274 TYR A C 1
ATOM 2245 O O . TYR A 1 274 ? 11.637 -11.557 -43.252 1.00 93.69 274 TYR A O 1
ATOM 2253 N N . TYR A 1 275 ? 12.024 -9.949 -44.747 1.00 92.62 275 TYR A N 1
ATOM 2254 C CA . TYR A 1 275 ? 13.342 -10.440 -45.148 1.00 92.62 275 TYR A CA 1
ATOM 2255 C C . TYR A 1 275 ? 14.377 -9.323 -45.069 1.00 92.62 275 TYR A C 1
ATOM 2257 O O . TYR A 1 275 ? 14.065 -8.137 -45.206 1.00 92.62 275 TYR A O 1
ATOM 2265 N N . ARG A 1 276 ? 15.629 -9.711 -44.825 1.00 91.44 276 ARG A N 1
ATOM 2266 C CA . ARG A 1 276 ? 16.739 -8.773 -44.688 1.00 91.44 276 ARG A CA 1
ATOM 2267 C C . ARG A 1 276 ? 17.187 -8.288 -46.063 1.00 91.44 276 ARG A C 1
ATOM 2269 O O . ARG A 1 276 ? 17.587 -9.099 -46.892 1.00 91.44 276 ARG A O 1
ATOM 2276 N N . VAL A 1 277 ? 17.173 -6.973 -46.276 1.00 90.12 277 VAL A N 1
ATOM 2277 C CA . VAL A 1 277 ? 17.643 -6.348 -47.532 1.00 90.12 277 VAL A CA 1
ATOM 2278 C C . VAL A 1 277 ? 18.931 -5.559 -47.387 1.00 90.12 277 VAL A C 1
ATOM 2280 O O . VAL A 1 277 ? 19.663 -5.374 -48.353 1.00 90.12 277 VAL A O 1
ATOM 2283 N N . ALA A 1 278 ? 19.232 -5.125 -46.171 1.00 84.69 278 ALA A N 1
ATOM 2284 C CA . ALA A 1 278 ? 20.504 -4.528 -45.811 1.00 84.69 278 ALA A CA 1
ATOM 2285 C C . ALA A 1 278 ? 20.814 -4.880 -44.357 1.00 84.69 278 ALA A C 1
ATOM 2287 O O . ALA A 1 278 ? 20.032 -5.543 -43.668 1.00 84.69 278 ALA A O 1
ATOM 2288 N N . THR A 1 279 ? 21.972 -4.460 -43.859 1.00 82.25 279 THR A N 1
ATOM 2289 C CA . THR A 1 279 ? 22.251 -4.540 -42.425 1.00 82.25 279 THR A CA 1
ATOM 2290 C C . THR A 1 279 ? 21.142 -3.811 -41.673 1.00 82.25 279 THR A C 1
ATOM 2292 O O . THR A 1 279 ? 20.887 -2.642 -41.955 1.00 82.25 279 THR A O 1
ATOM 2295 N N . TYR A 1 280 ? 20.458 -4.524 -40.770 1.00 81.94 280 TYR A N 1
ATOM 2296 C CA . TYR A 1 280 ? 19.420 -3.961 -39.899 1.00 81.94 280 TYR A CA 1
ATOM 2297 C C . TYR A 1 280 ? 18.177 -3.402 -40.605 1.00 81.94 280 TYR A C 1
ATOM 2299 O O . TYR A 1 280 ? 17.440 -2.609 -40.027 1.00 81.94 280 TYR A O 1
ATOM 2307 N N . THR A 1 281 ? 17.964 -3.769 -41.870 1.00 86.75 281 THR A N 1
ATOM 2308 C CA . THR A 1 281 ? 16.810 -3.311 -42.648 1.00 86.75 281 THR A CA 1
ATOM 2309 C C . THR A 1 281 ? 15.996 -4.512 -43.095 1.00 86.75 281 THR A C 1
ATOM 2311 O O . THR A 1 281 ? 16.484 -5.350 -43.864 1.00 86.75 281 THR A O 1
ATOM 2314 N N . CYS A 1 282 ? 14.754 -4.563 -42.624 1.00 90.12 282 CYS A N 1
ATOM 2315 C CA . CYS A 1 282 ? 13.784 -5.600 -42.929 1.00 90.12 282 CYS A CA 1
ATOM 2316 C C . CYS A 1 282 ? 12.698 -5.033 -43.843 1.00 90.12 282 CYS A C 1
ATOM 2318 O O . CYS A 1 282 ? 12.135 -3.979 -43.558 1.00 90.12 282 CYS A O 1
ATOM 2320 N N . LEU A 1 283 ? 12.409 -5.721 -44.947 1.00 92.75 283 LEU A N 1
ATOM 2321 C CA . LEU A 1 283 ? 11.295 -5.376 -45.827 1.00 92.75 283 LEU A CA 1
ATOM 2322 C C . LEU A 1 283 ? 10.220 -6.445 -45.757 1.00 92.75 283 LEU A C 1
ATOM 2324 O O . LEU A 1 283 ? 10.514 -7.641 -45.740 1.00 92.75 283 LEU A O 1
ATOM 2328 N N . LYS A 1 284 ? 8.968 -5.989 -45.751 1.00 93.12 284 LYS A N 1
ATOM 2329 C CA . LYS A 1 284 ? 7.795 -6.852 -45.819 1.00 93.12 284 LYS A CA 1
ATOM 2330 C C . LYS A 1 284 ? 7.827 -7.659 -47.116 1.00 93.12 284 LYS A C 1
ATOM 2332 O O . LYS A 1 284 ? 8.066 -7.121 -48.202 1.00 93.12 284 LYS A O 1
ATOM 2337 N N . GLN A 1 285 ? 7.603 -8.962 -47.009 1.00 86.19 285 GLN A N 1
ATOM 2338 C CA . GLN A 1 285 ? 7.511 -9.851 -48.154 1.00 86.19 285 GLN A CA 1
ATOM 2339 C C . GLN A 1 285 ? 6.169 -9.620 -48.852 1.00 86.19 285 GLN A C 1
ATOM 2341 O O . GLN A 1 285 ? 5.154 -10.217 -48.506 1.00 86.19 285 GLN A O 1
ATOM 2346 N N . ASN A 1 286 ? 6.163 -8.764 -49.871 1.00 77.88 286 ASN A N 1
ATOM 2347 C CA . ASN A 1 286 ? 5.019 -8.664 -50.767 1.00 77.88 286 ASN A CA 1
ATOM 2348 C C . ASN A 1 286 ? 4.976 -9.926 -51.637 1.00 77.88 286 ASN A C 1
ATOM 2350 O O . ASN A 1 286 ? 5.950 -10.255 -52.318 1.00 77.88 286 ASN A O 1
ATOM 2354 N N . SER A 1 287 ? 3.835 -10.609 -51.662 1.00 56.53 287 SER A N 1
ATOM 2355 C CA . SER A 1 287 ? 3.564 -11.828 -52.441 1.00 56.53 287 SER A CA 1
ATOM 2356 C C . SER A 1 287 ? 3.679 -11.669 -53.971 1.00 56.53 287 SER A C 1
ATOM 2358 O O . SER A 1 287 ? 3.360 -12.600 -54.701 1.00 56.53 287 SER A O 1
ATOM 2360 N N . GLN A 1 288 ? 4.161 -10.526 -54.474 1.00 51.00 288 GLN A N 1
ATOM 2361 C CA . GLN A 1 288 ? 4.245 -10.210 -55.904 1.00 51.00 288 GLN A CA 1
ATOM 2362 C C . GLN A 1 288 ? 5.664 -10.193 -56.501 1.00 51.00 288 GLN A C 1
ATOM 2364 O O . GLN A 1 288 ? 5.772 -10.128 -57.718 1.00 51.00 288 GLN A O 1
ATOM 2369 N N . ASN A 1 289 ? 6.748 -10.292 -55.714 1.00 46.00 289 ASN A N 1
ATOM 2370 C CA . ASN A 1 289 ? 8.110 -10.037 -56.235 1.00 46.00 289 ASN A CA 1
ATOM 2371 C C . ASN A 1 289 ? 9.136 -11.180 -56.109 1.00 46.00 289 ASN A C 1
ATOM 2373 O O . ASN A 1 289 ? 10.327 -10.940 -56.284 1.00 46.00 289 ASN A O 1
ATOM 2377 N N . PHE A 1 290 ? 8.717 -12.427 -55.883 1.00 48.03 290 PHE A N 1
ATOM 2378 C CA . PHE A 1 290 ? 9.619 -13.585 -55.995 1.00 48.03 290 PHE A CA 1
ATOM 2379 C C . PHE A 1 290 ? 9.320 -14.401 -57.258 1.00 48.03 290 PHE A C 1
ATOM 2381 O O . PHE A 1 290 ? 8.802 -15.511 -57.207 1.00 48.03 290 PHE A O 1
ATOM 2388 N N . GLN A 1 291 ? 9.670 -13.824 -58.406 1.00 38.69 291 GLN A N 1
ATOM 2389 C CA . GLN A 1 291 ? 10.095 -14.582 -59.580 1.00 38.69 291 GLN A CA 1
ATOM 2390 C C . GLN A 1 291 ? 11.478 -14.070 -59.969 1.00 38.69 291 GLN A C 1
ATOM 2392 O O . GLN A 1 291 ? 11.591 -13.037 -60.626 1.00 38.69 291 GLN A O 1
ATOM 2397 N N . LYS A 1 292 ? 12.517 -14.772 -59.521 1.00 34.25 292 LYS A N 1
ATOM 2398 C CA . LYS A 1 292 ? 13.816 -14.879 -60.185 1.00 34.25 292 LYS A CA 1
ATOM 2399 C C . LYS A 1 292 ? 14.494 -16.154 -59.718 1.00 34.25 292 LYS A C 1
ATOM 2401 O O . LYS A 1 292 ? 14.482 -16.388 -58.490 1.00 34.25 292 LYS A O 1
#

Organism: Tetrahymena thermophila (strain SB210) (NCBI:txid312017)

Radius of gyration: 33.51 Å; chains: 1; bounding box: 99×38×102 Å